Protein AF-A0A7X5N158-F1 (afdb_monomer)

Solvent-accessible surface area (backbone atoms only — not comparable to full-atom values): 12651 Å² total; per-residue (Å²): 106,71,69,54,53,51,50,54,52,49,56,48,52,54,52,52,56,62,50,50,80,75,63,71,93,84,71,83,78,56,40,59,77,76,36,57,92,58,74,80,79,89,67,66,92,86,62,87,84,83,76,93,79,82,76,54,70,71,54,52,54,51,46,47,48,47,75,45,60,77,62,90,90,63,46,66,49,72,69,57,53,53,54,33,50,54,52,44,52,23,61,74,68,73,47,87,73,49,71,48,56,52,52,51,49,56,50,48,50,41,19,68,75,47,23,28,37,36,40,38,15,46,47,49,27,38,26,76,84,68,63,51,54,56,46,43,52,27,74,83,79,62,51,76,45,46,56,64,58,72,38,88,55,21,53,59,44,70,36,61,43,69,103,50,50,41,67,46,53,48,50,50,52,54,48,19,53,63,37,76,58,30,51,53,44,78,47,64,72,49,77,81,57,51,65,70,22,43,67,49,42,61,67,38,72,76,34,25,41,84,76,66,45,41,67,71,90

pLDDT: mean 93.32, std 7.86, range [62.03, 98.5]

Nearest PDB structures (foldseek):
  6km9-assembly1_A  TM=9.310E-01  e=1.270E-17  Vibrio vulnificus CMCP6
  6kma-assembly2_D  TM=9.515E-01  e=3.658E-17  Vibrio vulnificus CMCP6
  6kma-assembly1_B  TM=9.527E-01  e=4.692E-17  Vibrio vulnificus CMCP6
  6kma-assembly2_C  TM=9.527E-01  e=6.018E-17  Vibrio vulnificus CMCP6
  2jgd-assembly1_B  TM=9.523E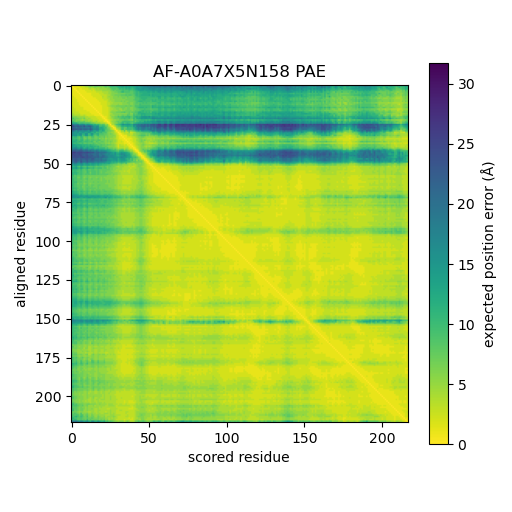-01  e=4.407E-15  Escherichia coli K-12

Sequence (217 aa):
WVDDNVKQYVTRLEGEFEAGASYKPNKADWFAGRWTGLSAPTEGTSMRRSADTGITPKLFDALGRTLTTVPEGLAIHKTLGRVLEAKRQMFSSGASFDWATGEALAFGSLLSEGYGVRLSGQDSGRGTFSQRHAVWVDQTDEHKFVPLQGIEHGRFEVLDSPLSEYGVLGFEYGYALADPKTLVLWEAQFGDFVNGAQIMIDQFIASGEAKWLRANG

Structure (mmCIF, N/CA/C/O backbone):
data_AF-A0A7X5N158-F1
#
_entry.id   AF-A0A7X5N158-F1
#
loop_
_atom_site.group_PDB
_atom_site.id
_atom_site.type_symbol
_atom_site.label_atom_id
_atom_site.label_alt_id
_atom_site.label_comp_id
_atom_site.label_asym_id
_atom_site.label_entity_id
_atom_site.label_seq_id
_atom_site.pdbx_PDB_ins_code
_atom_site.Cartn_x
_atom_site.Cartn_y
_atom_site.Cartn_z
_atom_site.occupancy
_atom_site.B_iso_or_equiv
_atom_site.auth_seq_id
_atom_site.auth_comp_id
_atom_site.auth_asym_id
_atom_site.auth_atom_id
_atom_site.pdbx_PDB_model_num
ATOM 1 N N . TRP A 1 1 ? 27.741 -31.119 -38.333 1.00 85.94 1 TRP A N 1
ATOM 2 C CA . TRP A 1 1 ? 26.653 -30.900 -37.348 1.00 85.94 1 TRP A CA 1
ATOM 3 C C . TRP A 1 1 ? 26.908 -29.700 -36.444 1.00 85.94 1 TRP A C 1
ATOM 5 O O . TRP A 1 1 ? 26.196 -28.722 -36.615 1.00 85.94 1 TRP A O 1
ATOM 15 N N . VAL A 1 2 ? 27.883 -29.715 -35.516 1.00 90.38 2 VAL A N 1
ATOM 16 C CA . VAL A 1 2 ? 28.163 -28.534 -34.657 1.00 90.38 2 VAL A CA 1
ATOM 17 C C . VAL A 1 2 ? 28.539 -27.322 -35.510 1.00 90.38 2 VAL A C 1
ATOM 19 O O . VAL A 1 2 ? 27.887 -26.289 -35.413 1.00 90.38 2 VAL A O 1
ATOM 22 N N . ASP A 1 3 ? 29.496 -27.488 -36.422 1.00 94.50 3 ASP A N 1
ATOM 23 C CA . ASP A 1 3 ? 29.943 -26.407 -37.310 1.00 94.50 3 ASP A CA 1
ATOM 24 C C . ASP A 1 3 ? 28.820 -25.858 -38.198 1.00 94.50 3 ASP A C 1
ATOM 26 O O . ASP A 1 3 ? 28.783 -24.665 -38.483 1.00 94.50 3 ASP A O 1
ATOM 30 N N . ASP A 1 4 ? 27.874 -26.708 -38.604 1.00 94.50 4 ASP A N 1
ATOM 31 C CA . ASP A 1 4 ? 26.733 -26.282 -39.420 1.00 94.50 4 ASP A CA 1
ATOM 32 C C . ASP A 1 4 ? 25.734 -25.464 -38.599 1.00 94.50 4 ASP A C 1
ATOM 34 O O . ASP A 1 4 ? 25.251 -24.443 -39.078 1.00 94.50 4 ASP A O 1
ATOM 38 N N . ASN A 1 5 ? 25.460 -25.860 -37.350 1.00 95.94 5 ASN A N 1
ATOM 39 C CA . ASN A 1 5 ? 24.604 -25.083 -36.447 1.00 95.94 5 ASN A CA 1
ATOM 40 C C . ASN A 1 5 ? 25.250 -23.740 -36.089 1.00 95.94 5 ASN A C 1
ATOM 42 O O . ASN A 1 5 ? 24.565 -22.720 -36.059 1.00 95.94 5 ASN A O 1
ATOM 46 N N . VAL A 1 6 ? 26.569 -23.721 -35.863 1.00 96.94 6 VAL A N 1
ATOM 47 C CA . VAL A 1 6 ? 27.321 -22.482 -35.623 1.00 96.94 6 VAL A CA 1
ATOM 48 C C . VAL A 1 6 ? 27.224 -21.566 -36.838 1.00 96.94 6 VAL A C 1
ATOM 50 O O . VAL A 1 6 ? 26.854 -20.405 -36.683 1.00 96.94 6 VAL A O 1
ATOM 53 N N . LYS A 1 7 ? 27.473 -22.080 -38.049 1.00 96.69 7 LYS A N 1
ATOM 54 C CA . LYS A 1 7 ? 27.338 -21.297 -39.287 1.00 96.69 7 LYS A CA 1
ATOM 55 C C . LYS A 1 7 ? 25.925 -20.748 -39.459 1.00 96.69 7 LYS A C 1
ATOM 57 O O . LYS A 1 7 ? 25.775 -19.559 -39.697 1.00 96.69 7 LYS A O 1
ATOM 62 N N . GLN A 1 8 ? 24.899 -21.577 -39.274 1.00 96.38 8 GLN A N 1
ATOM 63 C CA . GLN A 1 8 ? 23.502 -21.141 -39.367 1.00 96.38 8 GLN A CA 1
ATOM 64 C C . GLN A 1 8 ? 23.166 -20.039 -38.354 1.00 96.38 8 GLN A C 1
ATOM 66 O O . GLN A 1 8 ? 22.480 -19.077 -38.699 1.00 96.38 8 GLN A O 1
ATOM 71 N N . TYR A 1 9 ? 23.657 -20.150 -37.117 1.00 96.75 9 TYR A N 1
ATOM 72 C CA . TYR A 1 9 ? 23.420 -19.143 -36.085 1.00 96.75 9 TYR A CA 1
ATOM 73 C C . TYR A 1 9 ? 24.155 -17.829 -36.374 1.00 96.75 9 TYR A C 1
ATOM 75 O O . TYR A 1 9 ? 23.566 -16.762 -36.228 1.00 96.75 9 TYR A O 1
ATOM 83 N N . VAL A 1 10 ? 25.406 -17.895 -36.843 1.00 97.50 10 VAL A N 1
ATOM 84 C CA . VAL A 1 10 ? 26.174 -16.710 -37.255 1.00 97.50 10 VAL A CA 1
ATOM 85 C C . VAL A 1 10 ? 25.491 -16.010 -38.427 1.00 97.50 10 VAL A C 1
ATOM 87 O O . VAL A 1 10 ? 25.217 -14.820 -38.325 1.00 97.50 10 VAL A O 1
ATOM 90 N N . THR A 1 11 ? 25.104 -16.748 -39.472 1.00 97.62 11 THR A N 1
ATOM 91 C CA . THR A 1 11 ? 24.369 -16.186 -40.617 1.00 97.62 11 THR A CA 1
ATOM 92 C C . THR A 1 11 ? 23.063 -15.519 -40.184 1.00 97.62 11 THR A C 1
ATOM 94 O O . THR A 1 11 ? 22.704 -14.465 -40.705 1.00 97.62 11 THR A O 1
ATOM 97 N N . ARG A 1 12 ? 22.355 -16.085 -39.197 1.00 97.06 12 ARG A N 1
ATOM 98 C CA . ARG A 1 12 ? 21.176 -15.434 -38.615 1.00 97.06 12 ARG A CA 1
ATOM 99 C C . ARG A 1 12 ? 21.537 -14.103 -37.950 1.00 97.06 12 ARG A C 1
ATOM 101 O O . ARG A 1 12 ? 20.863 -13.116 -38.211 1.00 97.06 12 ARG A O 1
ATOM 108 N N . LEU A 1 13 ? 22.561 -14.066 -37.094 1.00 97.19 13 LEU A N 1
ATOM 109 C CA . LEU A 1 13 ? 22.963 -12.840 -36.392 1.00 97.19 13 LEU A CA 1
ATOM 110 C C . LEU A 1 13 ? 23.456 -11.748 -37.350 1.00 97.19 13 LEU A C 1
ATOM 112 O O . LEU A 1 13 ? 23.153 -10.580 -37.129 1.00 97.19 13 LEU A O 1
ATOM 116 N N . GLU A 1 14 ? 24.172 -12.120 -38.411 1.00 96.75 14 GLU A N 1
ATOM 117 C CA . GLU A 1 14 ? 24.586 -11.199 -39.476 1.00 96.75 14 GLU A CA 1
ATOM 118 C C . GLU A 1 14 ? 23.367 -10.595 -40.186 1.00 96.75 14 GLU A C 1
ATOM 120 O O . GLU A 1 14 ? 23.287 -9.378 -40.337 1.00 96.75 14 GLU A O 1
ATOM 125 N N . GLY A 1 15 ? 22.368 -11.420 -40.522 1.00 96.38 15 GLY A N 1
ATOM 126 C CA . GLY A 1 15 ? 21.111 -10.942 -41.103 1.00 96.38 15 GLY A CA 1
ATOM 127 C C . GLY A 1 15 ? 20.331 -9.997 -40.179 1.00 96.38 15 GLY A C 1
ATOM 128 O O . GLY A 1 15 ? 19.833 -8.966 -40.630 1.00 96.38 15 GLY A O 1
ATOM 129 N N . GLU A 1 16 ? 20.252 -10.298 -38.878 1.00 94.62 16 GLU A N 1
ATOM 130 C CA . GLU A 1 16 ? 19.622 -9.408 -37.886 1.00 94.62 16 GLU A CA 1
ATOM 131 C C . GLU A 1 16 ? 20.402 -8.088 -37.718 1.00 94.62 16 GLU A C 1
ATOM 133 O O . GLU A 1 16 ? 19.799 -7.025 -37.563 1.00 94.62 16 GLU A O 1
ATOM 138 N N . PHE A 1 17 ? 21.740 -8.129 -37.784 1.00 95.00 17 PHE A N 1
ATOM 139 C CA . PHE A 1 17 ? 22.593 -6.938 -37.729 1.00 95.00 17 PHE A CA 1
ATOM 140 C C . PHE A 1 17 ? 22.348 -6.008 -38.924 1.00 95.00 17 PHE A C 1
ATOM 142 O O . PHE A 1 17 ? 22.161 -4.804 -38.733 1.00 95.00 17 PHE A O 1
ATOM 149 N N . GLU A 1 18 ? 22.279 -6.555 -40.141 1.00 95.25 18 GLU A N 1
ATOM 150 C CA . GLU A 1 18 ? 21.945 -5.788 -41.348 1.00 95.25 18 GLU A CA 1
ATOM 151 C C . GLU A 1 18 ? 20.524 -5.207 -41.280 1.00 95.25 18 GLU A C 1
ATOM 153 O O . GLU A 1 18 ? 20.315 -4.022 -41.559 1.00 95.25 18 GLU A O 1
ATOM 158 N N . ALA A 1 19 ? 19.546 -6.008 -40.841 1.00 92.56 19 ALA A N 1
ATOM 159 C CA . ALA A 1 19 ? 18.161 -5.566 -40.672 1.00 92.56 19 ALA A CA 1
ATOM 160 C C . ALA A 1 19 ? 18.028 -4.431 -39.638 1.00 92.56 19 ALA A C 1
ATOM 162 O O . ALA A 1 19 ? 17.199 -3.526 -39.809 1.00 92.56 19 ALA A O 1
ATOM 163 N N . GLY A 1 20 ? 18.883 -4.436 -38.609 1.00 91.50 20 GLY A N 1
ATOM 164 C CA . GLY A 1 20 ? 18.932 -3.440 -37.541 1.00 91.50 20 GLY A CA 1
ATOM 165 C C . GLY A 1 20 ? 19.072 -1.997 -38.032 1.00 91.50 20 GLY A C 1
ATOM 166 O O . GLY A 1 20 ? 18.496 -1.098 -37.422 1.00 91.50 20 GLY A O 1
ATOM 167 N N . ALA A 1 21 ? 19.730 -1.761 -39.173 1.00 91.00 21 ALA A N 1
ATOM 168 C CA . ALA A 1 21 ? 19.876 -0.420 -39.753 1.00 91.00 21 ALA A CA 1
ATOM 169 C C . ALA A 1 21 ? 18.531 0.231 -40.137 1.00 91.00 21 ALA A C 1
ATOM 171 O O . ALA A 1 21 ? 18.406 1.455 -40.149 1.00 91.00 21 ALA A O 1
ATOM 172 N N . SER A 1 22 ? 17.520 -0.585 -40.445 1.00 92.25 22 SER A N 1
ATOM 173 C CA . SER A 1 22 ? 16.173 -0.135 -40.822 1.00 92.25 22 SER A CA 1
ATOM 174 C C . SER A 1 22 ? 15.128 -0.339 -39.720 1.00 92.25 22 SER A C 1
ATOM 176 O O . SER A 1 22 ? 13.985 0.110 -39.853 1.00 92.25 22 SER A O 1
ATOM 178 N N . TYR A 1 23 ? 15.509 -1.005 -38.627 1.00 87.50 23 TYR A N 1
ATOM 179 C CA . TYR A 1 23 ? 14.600 -1.358 -37.549 1.00 87.50 23 TYR A CA 1
ATOM 180 C C . TYR A 1 23 ? 14.172 -0.118 -36.759 1.00 87.50 23 TYR A C 1
ATOM 182 O O . TYR A 1 23 ? 14.993 0.644 -36.250 1.00 87.50 23 TYR A O 1
ATOM 190 N N . LYS A 1 24 ? 12.858 0.064 -36.615 1.00 83.56 24 LYS A N 1
ATOM 191 C CA . LYS A 1 24 ? 12.274 1.082 -35.739 1.00 83.56 24 LYS A CA 1
ATOM 192 C C . LYS A 1 24 ? 11.592 0.394 -34.555 1.00 83.56 24 LYS A C 1
ATOM 194 O O . LYS A 1 24 ? 10.686 -0.414 -34.778 1.00 83.56 24 LYS A O 1
ATOM 199 N N . PRO A 1 25 ? 11.985 0.695 -33.306 1.00 77.38 25 PRO A N 1
ATOM 200 C CA . PRO A 1 25 ? 11.312 0.157 -32.132 1.00 77.38 25 PRO A CA 1
ATOM 201 C C . PRO A 1 25 ? 9.925 0.802 -32.001 1.00 77.38 25 PRO A C 1
ATOM 203 O O . PRO A 1 25 ? 9.772 1.896 -31.470 1.00 77.38 25 PRO A O 1
ATOM 206 N N . ASN A 1 26 ? 8.899 0.128 -32.521 1.00 67.06 26 ASN A N 1
ATOM 207 C CA . ASN A 1 26 ? 7.557 0.703 -32.685 1.00 67.06 26 ASN A CA 1
ATOM 208 C C . ASN A 1 26 ? 6.601 0.433 -31.511 1.00 67.06 26 ASN A C 1
ATOM 210 O O . ASN A 1 26 ? 5.423 0.773 -31.597 1.00 67.06 26 ASN A O 1
ATOM 214 N N . LYS A 1 27 ? 7.057 -0.203 -30.426 1.00 63.44 27 LYS A N 1
ATOM 215 C CA . LYS A 1 27 ? 6.171 -0.605 -29.327 1.00 63.44 27 LYS A CA 1
ATOM 216 C C . LYS A 1 27 ? 6.831 -0.383 -27.971 1.00 63.44 27 LYS A C 1
ATOM 218 O O . LYS A 1 27 ? 7.481 -1.270 -27.430 1.00 63.44 27 LYS A O 1
ATOM 223 N N . ALA A 1 28 ? 6.659 0.819 -27.432 1.00 62.38 28 ALA A N 1
ATOM 224 C CA . ALA A 1 28 ? 6.863 1.052 -26.011 1.00 62.38 28 ALA A CA 1
ATOM 225 C C . ALA A 1 28 ? 5.755 0.309 -25.247 1.00 62.38 28 ALA A C 1
ATOM 227 O O . ALA A 1 28 ? 4.581 0.667 -25.342 1.00 62.38 28 ALA A O 1
ATOM 228 N N . ASP A 1 29 ? 6.115 -0.760 -24.540 1.00 66.06 29 ASP A N 1
ATOM 229 C CA . ASP A 1 29 ? 5.186 -1.583 -23.759 1.00 66.06 29 ASP A CA 1
ATOM 230 C C . ASP A 1 29 ? 4.892 -0.952 -22.388 1.00 66.06 29 ASP A C 1
ATOM 232 O O . ASP A 1 29 ? 5.234 -1.492 -21.335 1.00 66.06 29 ASP A O 1
ATOM 236 N N . TRP A 1 30 ? 4.335 0.259 -22.420 1.00 70.06 30 TRP A N 1
ATOM 237 C CA . TRP A 1 30 ? 4.149 1.084 -21.226 1.00 70.06 30 TRP A CA 1
ATOM 238 C C . TRP A 1 30 ? 2.912 0.654 -20.415 1.00 70.06 30 TRP A C 1
ATOM 240 O O . TRP A 1 30 ? 2.961 0.624 -19.191 1.00 70.06 30 TRP A O 1
ATOM 250 N N . PHE A 1 31 ? 1.821 0.264 -21.091 1.00 79.19 31 PHE A N 1
ATOM 251 C CA . PHE A 1 31 ? 0.520 -0.040 -20.465 1.00 79.19 31 PHE A CA 1
ATOM 252 C C . PHE A 1 31 ? -0.207 -1.244 -21.098 1.00 79.19 31 PHE A C 1
ATOM 254 O O . PHE A 1 31 ? -1.429 -1.229 -21.257 1.00 79.19 31 PHE A O 1
ATOM 261 N N . ALA A 1 32 ? 0.512 -2.295 -21.508 1.00 81.31 32 ALA A N 1
ATOM 262 C CA . ALA A 1 32 ? -0.139 -3.527 -21.969 1.00 81.31 32 ALA A CA 1
ATOM 263 C C . ALA A 1 32 ? -0.388 -4.530 -20.829 1.00 81.31 32 ALA A C 1
ATOM 265 O O . ALA A 1 32 ? 0.035 -4.366 -19.683 1.00 81.31 32 ALA A O 1
ATOM 266 N N . GLY A 1 33 ? -1.101 -5.611 -21.154 1.00 86.62 33 GLY A N 1
ATOM 267 C CA . GLY A 1 33 ? -1.383 -6.690 -20.211 1.00 86.62 33 GLY A CA 1
ATOM 268 C C . GLY A 1 33 ? -2.251 -6.207 -19.052 1.00 86.62 33 GLY A C 1
ATOM 269 O O . GLY A 1 33 ? -3.341 -5.677 -19.270 1.00 86.62 33 GLY A O 1
ATOM 270 N N . ARG A 1 34 ? -1.766 -6.383 -17.817 1.00 85.56 34 ARG A N 1
ATOM 271 C CA . ARG A 1 34 ? -2.479 -5.988 -16.587 1.00 85.56 34 ARG A CA 1
ATOM 272 C C . ARG A 1 34 ? -2.758 -4.483 -16.505 1.00 85.56 34 ARG A C 1
ATOM 274 O O . ARG A 1 34 ? -3.723 -4.100 -15.859 1.00 85.56 34 ARG A O 1
ATOM 281 N N . TRP A 1 35 ? -1.972 -3.666 -17.205 1.00 89.50 35 TRP A N 1
ATOM 282 C CA . TRP A 1 35 ? -2.071 -2.203 -17.229 1.00 89.50 35 TRP A CA 1
ATOM 283 C C . TRP A 1 35 ? -3.016 -1.660 -18.309 1.00 89.50 35 TRP A C 1
ATOM 285 O O . TRP A 1 35 ? -3.146 -0.448 -18.471 1.00 89.50 35 TRP A O 1
ATOM 295 N N . THR A 1 36 ? -3.704 -2.544 -19.040 1.00 89.12 36 THR A N 1
ATOM 296 C CA . THR A 1 36 ? -4.659 -2.142 -20.078 1.00 89.12 36 THR A CA 1
ATOM 297 C C . THR A 1 36 ? -5.755 -1.250 -19.488 1.00 89.12 36 THR A C 1
ATOM 299 O O . THR A 1 36 ? -6.413 -1.625 -18.520 1.00 89.12 36 THR A O 1
ATOM 302 N N . GLY A 1 37 ? -5.979 -0.089 -20.109 1.00 86.81 37 GLY A N 1
ATOM 303 C CA . GLY A 1 37 ? -6.949 0.917 -19.655 1.00 86.81 37 GLY A CA 1
ATOM 304 C C . GLY A 1 37 ? -6.323 2.072 -18.871 1.00 86.81 37 GLY A C 1
ATOM 305 O O . GLY A 1 37 ? -6.991 3.081 -18.665 1.00 86.81 37 GLY A O 1
ATOM 306 N N . LEU A 1 38 ? -5.046 1.959 -18.497 1.00 88.88 38 LEU A N 1
ATOM 307 C CA . LEU A 1 38 ? -4.244 3.067 -17.989 1.00 88.88 38 LEU A CA 1
ATOM 308 C C . LEU A 1 38 ? -3.439 3.707 -19.121 1.00 88.88 38 LEU A C 1
ATOM 310 O O . LEU A 1 38 ? -3.208 3.106 -20.173 1.00 88.88 38 LEU A O 1
ATOM 314 N N . SER A 1 39 ? -3.024 4.950 -18.909 1.00 85.69 39 SER A N 1
ATOM 315 C CA . SER A 1 39 ? -2.264 5.712 -19.890 1.00 85.69 39 SER A CA 1
ATOM 316 C C . SER A 1 39 ? -1.197 6.557 -19.223 1.00 85.69 39 SER A C 1
ATOM 318 O O . SER A 1 39 ? -1.307 6.921 -18.050 1.00 85.69 39 SER A O 1
ATOM 320 N N . ALA A 1 40 ? -0.199 6.941 -20.019 1.00 83.44 40 ALA A N 1
ATOM 321 C CA . ALA A 1 40 ? 0.739 7.966 -19.607 1.00 83.44 40 ALA A CA 1
ATOM 322 C C . ALA A 1 40 ? -0.046 9.244 -19.260 1.00 83.44 40 ALA A C 1
ATOM 324 O O . ALA A 1 40 ? -1.048 9.545 -19.925 1.00 83.44 40 ALA A O 1
ATOM 325 N N . PRO A 1 41 ? 0.378 10.000 -18.239 1.00 79.19 41 PRO A N 1
ATOM 326 C CA . PRO A 1 41 ? -0.272 11.256 -17.920 1.00 79.19 41 PRO A CA 1
ATOM 327 C C . PRO A 1 41 ? -0.201 12.214 -19.114 1.00 79.19 41 PRO A C 1
ATOM 329 O O . PRO A 1 41 ? 0.875 12.484 -19.640 1.00 79.19 41 PRO A O 1
ATOM 332 N N . THR A 1 42 ? -1.348 12.736 -19.545 1.00 74.62 42 THR A N 1
ATOM 333 C CA . THR A 1 42 ? -1.443 13.685 -20.671 1.00 74.62 42 THR A CA 1
ATOM 334 C C . THR A 1 42 ? -1.112 15.120 -20.267 1.00 74.62 42 THR A C 1
ATOM 336 O O . THR A 1 42 ? -0.861 15.975 -21.112 1.00 74.62 42 THR A O 1
ATOM 339 N N . GLU A 1 43 ? -1.132 15.391 -18.966 1.00 70.50 43 GLU A N 1
ATOM 340 C CA . GLU A 1 43 ? -0.960 16.708 -18.371 1.00 70.50 43 GLU A CA 1
ATOM 341 C C . GLU A 1 43 ? 0.466 16.916 -17.849 1.00 70.50 43 GLU A C 1
ATOM 343 O O . GLU A 1 43 ? 1.064 16.011 -17.259 1.00 70.50 43 GLU A O 1
ATOM 348 N N . GLY A 1 44 ? 1.001 18.129 -18.034 1.00 66.38 44 GLY A N 1
ATOM 349 C CA . GLY A 1 44 ? 2.339 18.498 -17.570 1.00 66.38 44 GLY A CA 1
ATOM 350 C C . GLY A 1 44 ? 2.512 18.321 -16.057 1.00 66.38 44 GLY A C 1
ATOM 351 O O . GLY A 1 44 ? 1.587 18.544 -15.277 1.00 66.38 44 GLY A O 1
ATOM 352 N N . THR A 1 45 ? 3.721 17.953 -15.633 1.00 64.94 45 THR A N 1
ATOM 353 C CA . THR A 1 45 ? 4.072 17.611 -14.239 1.00 64.94 45 THR A CA 1
ATOM 354 C C . THR A 1 45 ? 3.848 18.734 -13.217 1.00 64.94 45 THR A C 1
ATOM 356 O O . THR A 1 45 ? 3.836 18.469 -12.020 1.00 64.94 45 THR A O 1
ATOM 359 N N . SER A 1 46 ? 3.648 19.979 -13.661 1.00 62.03 46 SER A N 1
ATOM 360 C CA . SER A 1 46 ? 3.407 21.149 -12.807 1.00 62.03 46 SER A CA 1
ATOM 361 C C . SER A 1 46 ? 1.932 21.407 -12.475 1.00 62.03 46 SER A C 1
ATOM 363 O O . SER A 1 46 ? 1.641 22.297 -11.672 1.00 62.03 46 SER A O 1
ATOM 365 N N . MET A 1 47 ? 0.990 20.671 -13.072 1.00 66.62 47 MET A N 1
ATOM 366 C CA . MET A 1 47 ? -0.438 20.890 -12.839 1.00 66.62 47 MET A CA 1
ATOM 367 C C . MET A 1 47 ? -0.931 20.125 -11.608 1.00 66.62 47 MET A C 1
ATOM 369 O O . MET A 1 47 ? -0.684 18.928 -11.454 1.00 66.62 47 MET A O 1
ATOM 373 N N . ARG A 1 48 ? -1.659 20.817 -10.720 1.00 65.50 48 ARG A N 1
ATOM 374 C CA . ARG A 1 48 ? -2.356 20.173 -9.601 1.00 65.50 48 ARG A CA 1
ATOM 375 C C . ARG A 1 48 ? -3.501 19.334 -10.153 1.00 65.50 48 ARG A C 1
ATOM 377 O O . ARG A 1 48 ? -4.467 19.882 -10.674 1.00 65.50 48 ARG A O 1
ATOM 384 N N . ARG A 1 49 ? -3.395 18.018 -10.001 1.00 71.50 49 ARG A N 1
ATOM 385 C CA . ARG A 1 49 ? -4.468 17.081 -10.335 1.00 71.50 49 ARG A CA 1
ATOM 386 C C . ARG A 1 49 ? -5.483 17.069 -9.198 1.00 71.50 49 ARG A C 1
ATOM 388 O O . ARG A 1 49 ? -5.100 16.967 -8.035 1.00 71.50 49 ARG A O 1
ATOM 395 N N . SER A 1 50 ? -6.760 17.173 -9.539 1.00 74.25 50 SER A N 1
ATOM 396 C CA . SER A 1 50 ? -7.866 16.955 -8.609 1.00 74.25 50 SER A CA 1
ATOM 397 C C . SER A 1 50 ? -8.639 15.746 -9.110 1.00 74.25 50 SER A C 1
ATOM 399 O O . SER A 1 50 ? -9.165 15.780 -10.219 1.00 74.25 50 SER A O 1
ATOM 401 N N . ALA A 1 51 ? -8.675 14.681 -8.316 1.00 83.38 51 ALA A N 1
ATOM 402 C CA . ALA A 1 51 ? -9.566 13.551 -8.542 1.00 83.38 51 ALA A CA 1
ATOM 403 C C . ALA A 1 51 ? -10.747 13.680 -7.579 1.00 83.38 51 ALA A C 1
ATOM 405 O O . ALA A 1 51 ? -10.566 14.125 -6.444 1.00 83.38 51 ALA A O 1
ATOM 406 N N . ASP A 1 52 ? -11.945 13.320 -8.033 1.00 89.88 52 ASP A N 1
ATOM 407 C CA . ASP A 1 52 ? -13.079 13.177 -7.126 1.00 89.88 52 ASP A CA 1
ATOM 408 C C . ASP A 1 52 ? -12.890 11.889 -6.320 1.00 89.88 52 ASP A C 1
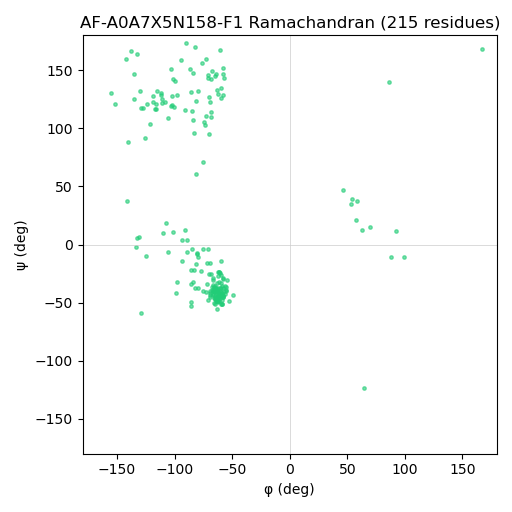ATOM 410 O O . ASP A 1 52 ? -13.031 10.788 -6.845 1.00 89.88 52 ASP A O 1
ATOM 414 N N . THR A 1 53 ? -12.469 12.045 -5.068 1.00 94.00 53 THR A N 1
ATOM 415 C CA . THR A 1 53 ? -12.189 10.950 -4.127 1.00 94.00 53 THR A CA 1
ATOM 416 C C . THR A 1 53 ? -13.213 10.893 -2.995 1.00 94.00 53 THR A C 1
ATOM 418 O O . THR A 1 53 ? -13.014 10.193 -2.000 1.00 94.00 53 THR A O 1
ATOM 421 N N . GLY A 1 54 ? -14.301 11.661 -3.110 1.00 95.31 54 GLY A N 1
ATOM 422 C CA . GLY A 1 54 ? -15.376 11.663 -2.131 1.00 95.31 54 GLY A CA 1
ATOM 423 C C . GLY A 1 54 ? -16.140 10.340 -2.133 1.00 95.31 54 GLY A C 1
ATOM 424 O O . GLY A 1 54 ? -16.405 9.757 -3.180 1.00 95.31 54 GLY A O 1
ATOM 425 N N . ILE A 1 55 ? -16.549 9.884 -0.949 1.00 96.19 55 ILE A N 1
ATOM 426 C CA . ILE A 1 55 ? -17.378 8.683 -0.802 1.00 96.19 55 ILE A CA 1
ATOM 427 C C . ILE A 1 55 ? -18.830 9.048 -0.514 1.00 96.19 55 ILE A C 1
ATOM 429 O O . ILE A 1 55 ? -19.137 10.069 0.101 1.00 96.19 55 ILE A O 1
ATOM 433 N N . THR A 1 56 ? -19.749 8.178 -0.932 1.00 96.94 56 THR A N 1
ATOM 434 C CA . THR A 1 56 ? -21.172 8.377 -0.637 1.00 96.94 56 THR A CA 1
ATOM 435 C C . THR A 1 56 ? -21.452 8.232 0.868 1.00 96.94 56 THR A C 1
ATOM 437 O O . THR A 1 56 ? -20.826 7.392 1.522 1.00 96.94 56 THR A O 1
ATOM 440 N N . PRO A 1 57 ? -22.452 8.946 1.426 1.00 96.69 57 PRO A N 1
ATOM 441 C CA . PRO A 1 57 ? -22.853 8.775 2.827 1.00 96.69 57 PRO A CA 1
ATOM 442 C C . PRO A 1 57 ? -23.210 7.323 3.178 1.00 96.69 57 PRO A C 1
ATOM 444 O O . PRO A 1 57 ? -22.844 6.817 4.232 1.00 96.69 57 PRO A O 1
ATOM 447 N N . LYS A 1 58 ? -23.846 6.605 2.242 1.00 96.69 58 LYS A N 1
ATOM 448 C CA . LYS A 1 58 ? -24.182 5.185 2.410 1.00 96.69 58 LYS A CA 1
ATOM 449 C C . LYS A 1 58 ? -22.935 4.317 2.614 1.00 96.69 58 LYS A C 1
ATOM 451 O O . LYS A 1 58 ? -22.955 3.416 3.452 1.00 96.69 58 LYS A O 1
ATOM 456 N N . LEU A 1 59 ? -21.881 4.562 1.831 1.00 96.38 59 LEU A N 1
ATOM 457 C CA . LEU A 1 59 ? -20.615 3.840 1.956 1.00 96.38 59 LEU A CA 1
ATOM 458 C C . LEU A 1 59 ? -19.900 4.218 3.257 1.00 96.38 59 LEU A C 1
ATOM 460 O O . LEU A 1 59 ? -19.454 3.329 3.979 1.00 96.38 59 LEU A O 1
ATOM 464 N N . PHE A 1 60 ? -19.869 5.508 3.595 1.00 97.06 60 PHE A N 1
ATOM 465 C CA . PHE A 1 60 ? -19.324 6.001 4.860 1.00 97.06 60 PHE A CA 1
ATOM 466 C C . PHE A 1 60 ? -19.950 5.290 6.073 1.00 97.06 60 PHE A C 1
ATOM 468 O O . PHE A 1 60 ? -19.225 4.741 6.905 1.00 97.06 60 PHE A O 1
ATOM 475 N N . ASP A 1 61 ? -21.281 5.188 6.125 1.00 96.44 61 ASP A N 1
ATOM 476 C CA . ASP A 1 61 ? -21.988 4.506 7.216 1.00 96.44 61 ASP A CA 1
ATOM 477 C C . ASP A 1 61 ? -21.696 2.997 7.260 1.00 96.44 61 ASP A C 1
ATOM 479 O O . ASP A 1 61 ? -21.598 2.395 8.334 1.00 96.44 61 ASP A O 1
ATOM 483 N N . ALA A 1 62 ? -21.577 2.351 6.094 1.00 96.50 62 ALA A N 1
ATOM 484 C CA . ALA A 1 62 ? -21.256 0.927 5.998 1.00 96.50 62 ALA A CA 1
ATOM 485 C C . ALA A 1 62 ? -19.840 0.616 6.500 1.00 96.50 62 ALA A C 1
ATOM 487 O O . ALA A 1 62 ? -19.647 -0.334 7.266 1.00 96.50 62 ALA A O 1
ATOM 488 N N . LEU A 1 63 ? -18.865 1.447 6.133 1.00 97.12 63 LEU A N 1
ATOM 489 C CA . LEU A 1 63 ? -17.495 1.332 6.620 1.00 97.12 63 LEU A CA 1
ATOM 490 C C . LEU A 1 63 ? -17.409 1.641 8.114 1.00 97.12 63 LEU A C 1
ATOM 492 O O . LEU A 1 63 ? -16.740 0.910 8.839 1.00 97.12 63 LEU A O 1
ATOM 496 N N . GLY A 1 64 ? -18.153 2.636 8.604 1.00 97.06 64 GLY A N 1
ATOM 497 C CA . GLY A 1 64 ? -18.236 2.934 10.034 1.00 97.06 64 GLY A CA 1
ATOM 498 C C . GLY A 1 64 ? -18.680 1.734 10.868 1.00 97.06 64 GLY A C 1
ATOM 499 O O . GLY A 1 64 ? -18.063 1.428 11.890 1.00 97.06 64 GLY A O 1
ATOM 500 N N . ARG A 1 65 ? -19.686 0.981 10.400 1.00 96.75 65 ARG A N 1
ATOM 501 C CA . ARG A 1 65 ? -20.099 -0.280 11.043 1.00 96.75 65 ARG A CA 1
ATOM 502 C C . ARG A 1 65 ? -19.004 -1.339 10.975 1.00 96.75 65 ARG A C 1
ATOM 504 O O . ARG A 1 65 ? -18.686 -1.934 12.001 1.00 96.75 65 ARG A O 1
ATOM 511 N N . THR A 1 66 ? -18.405 -1.537 9.805 1.00 96.75 66 THR A N 1
ATOM 512 C CA . THR A 1 66 ? -17.341 -2.534 9.589 1.00 96.75 66 THR A CA 1
ATOM 513 C C . THR A 1 66 ? -16.142 -2.288 10.508 1.00 96.75 66 THR A C 1
ATOM 515 O O . THR A 1 66 ? -15.636 -3.208 11.137 1.00 96.75 66 THR A O 1
ATOM 518 N N . LEU A 1 67 ? -15.726 -1.030 10.660 1.00 97.00 67 LEU A N 1
ATOM 519 C CA . LEU A 1 67 ? -14.540 -0.641 11.424 1.00 97.00 67 LEU A CA 1
ATOM 520 C C . LEU A 1 67 ? -14.748 -0.595 12.945 1.00 97.00 67 LEU A C 1
ATOM 522 O O . LEU A 1 67 ? -13.777 -0.423 13.680 1.00 97.00 67 LEU A O 1
ATOM 526 N N . THR A 1 68 ? -15.988 -0.695 13.431 1.00 96.81 68 THR A N 1
ATOM 527 C CA . THR A 1 68 ? -16.315 -0.538 14.862 1.00 96.81 68 THR A CA 1
ATOM 528 C C . THR A 1 68 ? -17.074 -1.721 15.459 1.00 96.81 68 THR A C 1
ATOM 530 O O . THR A 1 68 ? -17.241 -1.781 16.680 1.00 96.81 68 THR A O 1
ATOM 533 N N . THR A 1 69 ? -17.545 -2.660 14.636 1.00 96.31 69 THR A N 1
ATOM 534 C CA . THR A 1 69 ? -18.310 -3.825 15.098 1.00 96.31 69 THR A CA 1
ATOM 535 C C . THR A 1 69 ? -17.372 -4.982 15.394 1.00 96.31 69 THR A C 1
ATOM 537 O O . THR A 1 69 ? -16.731 -5.519 14.497 1.00 96.31 69 THR A O 1
ATOM 540 N N . VAL A 1 70 ? -17.322 -5.376 16.664 1.00 96.56 70 VAL A N 1
ATOM 541 C CA . VAL A 1 70 ? -16.619 -6.576 17.123 1.00 96.56 70 VAL A CA 1
ATOM 542 C C . VAL A 1 70 ? -17.531 -7.782 16.871 1.00 96.56 70 VAL A C 1
ATOM 544 O O . VAL A 1 70 ? -18.667 -7.754 17.350 1.00 96.56 70 VAL A O 1
ATOM 547 N N . PRO A 1 71 ? -17.091 -8.807 16.119 1.00 95.12 71 PRO A N 1
ATOM 548 C CA . PRO A 1 71 ? -17.867 -10.028 15.925 1.00 95.12 71 PRO A CA 1
ATOM 549 C C . PRO A 1 71 ? -18.198 -10.720 17.248 1.00 95.12 71 PRO A C 1
ATOM 551 O O . PRO A 1 71 ? -17.439 -10.642 18.216 1.00 95.12 71 PRO A O 1
ATOM 554 N N . GLU A 1 72 ? -19.318 -11.441 17.275 1.00 94.31 72 GLU A N 1
ATOM 555 C CA . GLU A 1 72 ? -19.646 -12.296 18.412 1.00 94.31 72 GLU A CA 1
ATOM 556 C C . GLU A 1 72 ? -18.553 -13.358 18.604 1.00 94.31 72 GLU A C 1
ATOM 558 O O . GLU A 1 72 ? -18.080 -13.958 17.641 1.00 94.31 72 GLU A O 1
ATOM 563 N N . GLY A 1 73 ? -18.132 -13.561 19.853 1.00 93.06 73 GLY A N 1
ATOM 564 C CA . GLY A 1 73 ? -17.071 -14.506 20.199 1.00 93.06 73 GLY A CA 1
ATOM 565 C C . GLY A 1 73 ? -15.648 -13.941 20.158 1.00 93.06 73 GLY A C 1
ATOM 566 O O . GLY A 1 73 ? -14.768 -14.599 20.697 1.00 93.06 73 GLY A O 1
ATOM 567 N N . LEU A 1 74 ? -15.415 -12.733 19.620 1.00 96.56 74 LEU A N 1
ATOM 568 C CA . LEU A 1 74 ? -14.082 -12.117 19.616 1.00 96.56 74 LEU A CA 1
ATOM 569 C C . LEU A 1 74 ? -13.793 -11.393 20.944 1.00 96.56 74 LEU A C 1
ATOM 571 O O . LEU A 1 74 ? -14.316 -10.305 21.218 1.00 96.56 74 LEU A O 1
ATOM 575 N N . ALA A 1 75 ? -12.922 -11.966 21.772 1.00 97.19 75 ALA A N 1
ATOM 576 C CA . ALA A 1 75 ? -12.497 -11.388 23.042 1.00 97.19 75 ALA A CA 1
ATOM 577 C C . ALA A 1 75 ? -11.368 -10.368 22.830 1.00 97.19 75 ALA A C 1
ATOM 579 O O . ALA A 1 75 ? -10.193 -10.716 22.779 1.00 97.19 75 ALA A O 1
ATOM 580 N N . ILE A 1 76 ? -11.703 -9.080 22.739 1.00 96.88 76 ILE A N 1
ATOM 581 C CA . ILE A 1 76 ? -10.711 -8.016 22.508 1.00 96.88 76 ILE A CA 1
ATOM 582 C C . ILE A 1 76 ? -10.063 -7.477 23.795 1.00 96.88 76 ILE A C 1
ATOM 584 O O . ILE A 1 76 ? -10.681 -7.395 24.858 1.00 96.88 76 ILE A O 1
ATOM 588 N N . HIS A 1 77 ? -8.817 -7.005 23.687 1.00 96.62 77 HIS A N 1
ATOM 589 C CA . HIS A 1 77 ? -8.144 -6.303 24.783 1.00 96.62 77 HIS A CA 1
ATOM 590 C C . HIS A 1 77 ? -8.849 -4.976 25.130 1.00 96.62 77 HIS A C 1
ATOM 592 O O . HIS A 1 77 ? -9.318 -4.246 24.253 1.00 96.62 77 HIS A O 1
ATOM 598 N N . LYS A 1 78 ? -8.842 -4.588 26.414 1.00 96.00 78 LYS A N 1
ATOM 599 C CA . LYS A 1 78 ? -9.508 -3.363 26.907 1.00 96.00 78 LYS A CA 1
ATOM 600 C C . LYS A 1 78 ? -9.044 -2.088 26.192 1.00 96.00 78 LYS A C 1
ATOM 602 O O . LYS A 1 78 ? -9.845 -1.185 25.972 1.00 96.00 78 LYS A O 1
ATOM 607 N N . THR A 1 79 ? -7.763 -2.008 25.830 1.00 94.38 79 THR A N 1
ATOM 608 C CA . THR A 1 79 ? -7.212 -0.869 25.072 1.00 94.38 79 THR A CA 1
ATOM 609 C C . THR A 1 79 ? -7.823 -0.775 23.678 1.00 94.38 79 THR A C 1
ATOM 611 O O . THR A 1 79 ? -8.246 0.310 23.293 1.00 94.38 79 THR A O 1
ATOM 614 N N . LEU A 1 80 ? -7.952 -1.900 22.965 1.00 96.06 80 LEU A N 1
ATOM 615 C CA . LEU A 1 80 ? -8.615 -1.930 21.660 1.00 96.06 80 LEU A CA 1
ATOM 616 C C . LEU A 1 80 ? -10.087 -1.520 21.796 1.00 96.06 80 LEU A C 1
ATOM 618 O O . LEU A 1 80 ? -10.566 -0.708 21.014 1.00 96.06 80 LEU A O 1
ATOM 622 N N . GLY A 1 81 ? -10.775 -1.976 22.846 1.00 96.88 81 GLY A N 1
ATOM 623 C CA . GLY A 1 81 ? -12.152 -1.557 23.127 1.00 96.88 81 GLY A CA 1
ATOM 624 C C . GLY A 1 81 ? -12.315 -0.035 23.231 1.00 96.88 81 GLY A C 1
ATOM 625 O O . GLY A 1 81 ? -13.264 0.517 22.681 1.00 96.88 81 GLY A O 1
ATOM 626 N N . ARG A 1 82 ? -11.361 0.665 23.862 1.00 96.56 82 ARG A N 1
ATOM 627 C CA . ARG A 1 82 ? -11.363 2.141 23.924 1.00 96.56 82 ARG A CA 1
ATOM 628 C C . ARG A 1 82 ? -11.141 2.785 22.556 1.00 96.56 82 ARG A C 1
ATOM 630 O O . ARG A 1 82 ? -11.792 3.780 22.259 1.00 96.56 82 ARG A O 1
ATOM 637 N N . VAL A 1 83 ? -10.252 2.222 21.736 1.00 96.38 83 VAL A N 1
ATOM 638 C CA . VAL A 1 83 ? -9.997 2.703 20.366 1.00 96.38 83 VAL A CA 1
ATOM 639 C C . VAL A 1 83 ? -11.254 2.561 19.503 1.00 96.38 83 VAL A C 1
ATOM 641 O O . VAL A 1 83 ? -11.642 3.506 18.821 1.00 96.38 83 VAL A O 1
ATOM 644 N N . LEU A 1 84 ? -11.934 1.412 19.568 1.00 97.12 84 LEU A N 1
ATOM 645 C CA . LEU A 1 84 ? -13.163 1.176 18.806 1.00 97.12 84 LEU A CA 1
ATOM 646 C C . LEU A 1 84 ? -14.321 2.057 19.277 1.00 97.12 84 LEU A C 1
ATOM 648 O O . LEU A 1 84 ? -15.095 2.531 18.448 1.00 97.12 84 LEU A O 1
ATOM 652 N N . GLU A 1 85 ? -14.425 2.317 20.581 1.00 97.00 85 GLU A N 1
ATOM 653 C CA . GLU A 1 85 ? -15.421 3.249 21.109 1.00 97.00 85 GLU A CA 1
ATOM 654 C C . GLU A 1 85 ? -15.155 4.684 20.642 1.00 97.00 85 GLU A C 1
ATOM 656 O O . GLU A 1 85 ? -16.067 5.339 20.146 1.00 97.00 85 GLU A O 1
ATOM 661 N N . ALA A 1 86 ? -13.907 5.158 20.705 1.00 96.88 86 ALA A N 1
ATOM 662 C CA . ALA A 1 86 ? -13.547 6.477 20.183 1.00 96.88 86 ALA A CA 1
ATOM 663 C C . ALA A 1 86 ? -13.880 6.602 18.686 1.00 96.88 86 ALA A C 1
ATOM 665 O O . ALA A 1 86 ? -14.499 7.580 18.266 1.00 96.88 86 ALA A O 1
ATOM 666 N N . LYS A 1 87 ? -13.559 5.570 17.896 1.00 97.00 87 LYS A N 1
ATOM 667 C CA . LYS A 1 87 ? -13.910 5.502 16.474 1.00 97.00 87 LYS A CA 1
ATOM 668 C C . LYS A 1 87 ? -15.430 5.537 16.265 1.00 97.00 87 LYS A C 1
ATOM 670 O O . LYS A 1 87 ? -15.910 6.272 15.407 1.00 97.00 87 LYS A O 1
ATOM 675 N N . ARG A 1 88 ? -16.209 4.812 17.076 1.00 97.06 88 ARG A N 1
ATOM 676 C CA . ARG A 1 88 ? -17.683 4.836 17.037 1.00 97.06 88 ARG A CA 1
ATOM 677 C C . ARG A 1 88 ? -18.235 6.241 17.280 1.00 97.06 88 ARG A C 1
ATOM 679 O O . ARG A 1 88 ? -19.128 6.656 16.547 1.00 97.06 88 ARG A O 1
ATOM 686 N N . GLN A 1 89 ? -17.667 6.983 18.231 1.00 97.56 89 GLN A N 1
ATOM 687 C CA . GLN A 1 89 ? -18.056 8.371 18.505 1.00 97.56 89 GLN A CA 1
ATOM 688 C C . GLN A 1 89 ? -17.741 9.322 17.336 1.00 97.56 89 GLN A C 1
ATOM 690 O O . GLN A 1 89 ? -18.532 10.222 17.044 1.00 97.56 89 GLN A O 1
ATOM 695 N N . MET A 1 90 ? -16.628 9.114 16.620 1.00 97.56 90 MET A N 1
ATOM 696 C CA . MET A 1 90 ? -16.306 9.883 15.405 1.00 97.56 90 MET A CA 1
ATOM 697 C C . MET A 1 90 ? -17.358 9.654 14.317 1.00 97.56 90 MET A C 1
ATOM 699 O O . MET A 1 90 ? -17.876 10.610 13.744 1.00 97.56 90 MET A O 1
ATOM 703 N N . PHE A 1 91 ? -17.742 8.396 14.082 1.00 96.38 91 PHE A N 1
ATOM 704 C CA . PHE A 1 91 ? -18.778 8.060 13.103 1.00 96.38 91 PHE A CA 1
ATOM 705 C C . PHE A 1 91 ? -20.163 8.577 13.492 1.00 96.38 91 PHE A C 1
ATOM 707 O O . PHE A 1 91 ? -20.878 9.077 12.630 1.00 96.38 91 PHE A O 1
ATOM 714 N N . SER A 1 92 ? -20.545 8.505 14.770 1.00 95.12 92 SER A N 1
ATOM 715 C CA . SER A 1 92 ? -21.854 8.998 15.212 1.00 95.12 92 SER A CA 1
ATOM 716 C C . SER A 1 92 ? -21.954 10.522 15.216 1.00 95.12 92 SER A C 1
ATOM 718 O O . SER A 1 92 ? -23.028 11.059 14.965 1.00 95.12 92 SER A O 1
ATOM 720 N N . SER A 1 93 ? -20.861 11.226 15.525 1.00 95.94 93 SER A N 1
ATOM 721 C CA . SER A 1 93 ? -20.833 12.695 15.533 1.00 95.94 93 SER A CA 1
ATOM 722 C C . SER A 1 93 ? -20.536 13.307 14.162 1.00 95.94 93 SER A C 1
ATOM 724 O O . SER A 1 93 ? -20.868 14.468 13.936 1.00 95.94 93 SER A O 1
ATOM 726 N N . GLY A 1 94 ? -19.908 12.552 13.254 1.00 93.50 94 GLY A N 1
ATOM 727 C CA . GLY A 1 94 ? -19.462 13.043 11.949 1.00 93.50 94 GLY A CA 1
ATOM 728 C C . GLY A 1 94 ? -18.283 14.021 12.024 1.00 93.50 94 GLY A C 1
ATOM 729 O O . GLY A 1 94 ? -18.013 14.720 11.050 1.00 93.50 94 GLY A O 1
ATOM 730 N N . ALA A 1 95 ? -17.588 14.103 13.162 1.00 94.44 95 ALA A N 1
ATOM 731 C CA . ALA A 1 95 ? -16.544 15.091 13.415 1.00 94.44 95 ALA A CA 1
ATO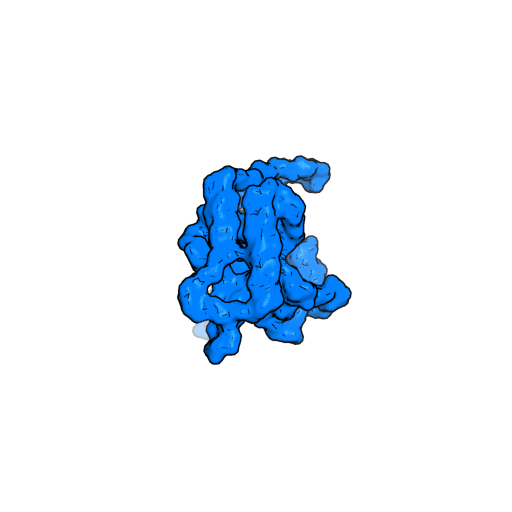M 732 C C . ALA A 1 95 ? -15.327 14.483 14.129 1.00 94.44 95 ALA A C 1
ATOM 734 O O . ALA A 1 95 ? -15.378 13.378 14.667 1.00 94.44 95 ALA A O 1
ATOM 735 N N . SER A 1 96 ? -14.225 15.240 14.142 1.00 95.19 96 SER A N 1
ATOM 736 C CA . SER A 1 96 ? -13.007 14.913 14.902 1.00 95.19 96 SER A CA 1
ATOM 737 C C . SER A 1 96 ? -12.379 13.559 14.550 1.00 95.19 96 SER A C 1
ATOM 739 O O . SER A 1 96 ? -11.861 12.864 15.422 1.00 95.19 96 SER A O 1
ATOM 741 N N . PHE A 1 97 ? -12.407 13.205 13.263 1.00 97.44 97 PHE A N 1
ATOM 742 C CA . PHE A 1 97 ? -11.743 12.012 12.747 1.00 97.44 97 PHE A CA 1
ATOM 743 C C . PHE A 1 97 ? -10.231 12.084 12.960 1.00 97.44 97 PHE A C 1
ATOM 745 O O . PHE A 1 97 ? -9.586 13.069 12.595 1.00 97.44 97 PHE A O 1
ATOM 752 N N . ASP A 1 98 ? -9.673 11.021 13.538 1.00 97.19 98 ASP A N 1
ATOM 753 C CA . ASP A 1 98 ? -8.230 10.844 13.647 1.00 97.19 98 ASP A CA 1
ATOM 754 C C . ASP A 1 98 ? -7.619 10.269 12.357 1.00 97.19 98 ASP A C 1
ATOM 756 O O . ASP A 1 98 ? -8.311 9.832 11.430 1.00 97.19 98 ASP A O 1
ATOM 760 N N . TRP A 1 99 ? -6.286 10.271 12.307 1.00 98.00 99 TRP A N 1
ATOM 761 C CA . TRP A 1 99 ? -5.533 9.834 11.134 1.00 98.00 99 TRP A CA 1
ATOM 762 C C . TRP A 1 99 ? -5.799 8.368 10.775 1.00 98.00 99 TRP A C 1
ATOM 764 O O . TRP A 1 99 ? -6.058 8.050 9.618 1.00 98.00 99 TRP A O 1
ATOM 774 N N . ALA A 1 100 ? -5.788 7.477 11.770 1.00 97.31 100 ALA A N 1
ATOM 775 C CA . ALA A 1 100 ? -5.991 6.044 11.562 1.00 97.31 100 ALA A CA 1
ATOM 776 C C . ALA A 1 100 ? -7.417 5.718 11.086 1.00 97.31 100 ALA A C 1
ATOM 778 O O . ALA A 1 100 ? -7.636 4.759 10.349 1.00 97.31 100 ALA A O 1
ATOM 779 N N . THR A 1 101 ? -8.416 6.504 11.488 1.00 97.62 101 THR A N 1
ATOM 780 C CA . THR A 1 101 ? -9.792 6.345 11.009 1.00 97.62 101 THR A CA 1
ATOM 781 C C . THR A 1 101 ? -9.952 6.862 9.589 1.00 97.62 101 THR A C 1
ATOM 783 O O . THR A 1 101 ? -10.610 6.192 8.796 1.00 97.62 101 THR A O 1
ATOM 786 N N . GLY A 1 102 ? -9.318 7.985 9.243 1.00 97.81 102 GLY A N 1
ATOM 787 C CA . GLY A 1 102 ? -9.252 8.455 7.857 1.00 97.81 102 GLY A CA 1
ATOM 788 C C . GLY A 1 102 ? -8.559 7.449 6.931 1.00 97.81 102 GLY A C 1
ATOM 789 O O . GLY A 1 102 ? -9.085 7.131 5.868 1.00 97.81 102 GLY A O 1
ATOM 790 N N . GLU A 1 103 ? -7.432 6.883 7.370 1.00 98.44 103 GLU A N 1
ATOM 791 C CA . GLU A 1 103 ? -6.699 5.828 6.656 1.00 98.44 103 GLU A CA 1
ATOM 792 C C . GLU A 1 103 ? -7.584 4.591 6.423 1.00 98.44 103 GLU A C 1
ATOM 794 O O . GLU A 1 103 ? -7.756 4.146 5.289 1.00 98.44 103 GLU A O 1
ATOM 799 N N . ALA A 1 104 ? -8.221 4.074 7.477 1.00 98.00 104 ALA A N 1
ATOM 800 C CA . ALA A 1 104 ? -9.095 2.908 7.372 1.00 98.00 104 ALA A CA 1
ATOM 801 C C . ALA A 1 104 ? -10.329 3.157 6.483 1.00 98.00 104 ALA A C 1
ATOM 803 O O . ALA A 1 104 ? -10.787 2.238 5.802 1.00 98.00 104 ALA A O 1
ATOM 804 N N . LEU A 1 105 ? -10.857 4.387 6.467 1.00 97.56 105 LEU A N 1
ATOM 805 C CA . LEU A 1 105 ? -11.928 4.793 5.556 1.00 97.56 105 LEU A CA 1
ATOM 806 C C . LEU A 1 105 ? -11.475 4.768 4.097 1.00 97.56 105 LEU A C 1
ATOM 808 O O . LEU A 1 105 ? -12.190 4.216 3.265 1.00 97.56 105 LEU A O 1
ATOM 812 N N . ALA A 1 106 ? -10.291 5.309 3.802 1.00 98.06 106 ALA A N 1
ATOM 813 C CA . ALA A 1 106 ? -9.727 5.298 2.456 1.00 98.06 106 ALA A CA 1
ATOM 814 C C . ALA A 1 106 ? -9.455 3.867 1.962 1.00 98.06 106 ALA A C 1
ATOM 816 O O . ALA A 1 106 ? -9.769 3.526 0.824 1.00 98.06 106 ALA A O 1
ATOM 817 N N . PHE A 1 107 ? -8.930 2.992 2.824 1.00 98.31 107 PHE A N 1
ATOM 818 C CA . PHE A 1 107 ? -8.740 1.584 2.469 1.00 98.31 107 PHE A CA 1
ATOM 819 C C . PHE A 1 107 ? -10.077 0.887 2.220 1.00 98.31 107 PHE A C 1
ATOM 821 O O . PHE A 1 107 ? -10.257 0.235 1.195 1.00 98.31 107 PHE A O 1
ATOM 828 N N . GLY A 1 108 ? -11.041 1.059 3.126 1.00 97.94 108 GLY A N 1
ATOM 829 C CA . GLY A 1 108 ? -12.371 0.471 2.998 1.00 97.94 108 GLY A CA 1
ATOM 830 C C . GLY A 1 108 ? -13.124 0.918 1.744 1.00 97.94 108 GLY A C 1
ATOM 831 O O . GLY A 1 108 ? -13.822 0.108 1.126 1.00 97.94 108 GLY A O 1
ATOM 832 N N . SER A 1 109 ? -12.980 2.182 1.341 1.00 97.69 109 SER A N 1
ATOM 833 C CA . SER A 1 109 ? -13.633 2.698 0.138 1.00 97.69 109 SER A CA 1
ATOM 834 C C . SER A 1 109 ? -13.039 2.096 -1.128 1.00 97.69 109 SER A C 1
ATOM 836 O O . SER A 1 109 ? -13.795 1.599 -1.958 1.00 97.69 109 SER A O 1
ATOM 838 N N . LEU A 1 110 ? -11.707 2.029 -1.225 1.00 97.56 110 LEU A N 1
ATOM 839 C CA . LEU A 1 110 ? -11.015 1.377 -2.340 1.00 97.56 110 LEU A CA 1
ATOM 840 C C . LEU A 1 110 ? -11.425 -0.093 -2.476 1.00 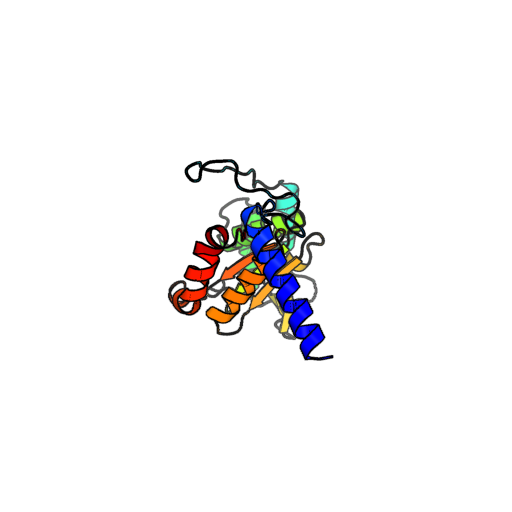97.56 110 LEU A C 1
ATOM 842 O O . LEU A 1 110 ? -11.762 -0.544 -3.571 1.00 97.56 110 LEU A O 1
ATOM 846 N N . LEU A 1 111 ? -11.484 -0.819 -1.355 1.00 98.00 111 LEU A N 1
ATOM 847 C CA . LEU A 1 111 ? -11.935 -2.212 -1.332 1.00 98.00 111 LEU A CA 1
ATOM 848 C C . LEU A 1 111 ? -13.374 -2.353 -1.835 1.00 98.00 111 LEU A C 1
ATOM 850 O O . LEU A 1 111 ? -13.677 -3.275 -2.585 1.00 98.00 111 LEU A O 1
ATOM 854 N N . SER A 1 112 ? -14.256 -1.425 -1.460 1.00 96.56 112 SER A N 1
ATOM 855 C CA . SER A 1 112 ? -15.662 -1.433 -1.885 1.00 96.56 112 SER A CA 1
ATOM 856 C C . SER A 1 112 ? -15.837 -1.111 -3.374 1.00 96.56 112 SER A C 1
ATOM 858 O O . SER A 1 112 ? -16.814 -1.542 -3.980 1.00 96.56 112 SER A O 1
ATOM 860 N N . GLU A 1 113 ? -14.887 -0.391 -3.970 1.00 95.06 113 GLU A N 1
ATOM 861 C CA . GLU A 1 113 ? -14.823 -0.091 -5.407 1.00 95.06 113 GLU A CA 1
ATOM 862 C C . GLU A 1 113 ? -14.140 -1.199 -6.230 1.00 95.06 113 GLU A C 1
ATOM 864 O O . GLU A 1 113 ? -14.107 -1.135 -7.459 1.00 95.06 113 GLU A O 1
ATOM 869 N N . GLY A 1 114 ? -13.632 -2.241 -5.569 1.00 95.56 114 GLY A N 1
ATOM 870 C CA . GLY A 1 114 ? -13.007 -3.394 -6.210 1.00 95.56 114 GLY A CA 1
ATOM 871 C C . GLY A 1 114 ? -11.493 -3.291 -6.395 1.00 95.56 114 GLY A C 1
ATOM 872 O O . GLY A 1 114 ? -10.909 -4.113 -7.105 1.00 95.56 114 GLY A O 1
ATOM 873 N N . TYR A 1 115 ? -10.851 -2.303 -5.769 1.00 96.62 115 TYR A N 1
ATOM 874 C CA . TYR A 1 115 ? -9.395 -2.215 -5.704 1.00 96.62 115 TYR A CA 1
ATOM 875 C C . TYR A 1 115 ? -8.852 -3.067 -4.555 1.00 96.62 115 TYR A C 1
ATOM 877 O O . TYR A 1 115 ? -9.483 -3.226 -3.510 1.00 96.62 115 TYR A O 1
ATOM 885 N N . GLY A 1 116 ? -7.659 -3.624 -4.739 1.00 97.69 116 GLY A N 1
ATOM 886 C CA . GLY A 1 116 ? -6.899 -4.221 -3.649 1.00 97.69 116 GLY A CA 1
ATOM 887 C C . GLY A 1 116 ? -6.249 -3.148 -2.779 1.00 97.69 116 GLY A C 1
ATOM 888 O O . GLY A 1 116 ? -5.963 -2.043 -3.238 1.00 97.69 116 GLY A O 1
ATOM 889 N N . VAL A 1 117 ? -5.962 -3.489 -1.529 1.00 98.44 117 VAL A N 1
ATOM 890 C CA . VAL A 1 117 ? -5.110 -2.687 -0.650 1.00 98.44 117 VAL A CA 1
ATOM 891 C C . VAL A 1 117 ? -4.156 -3.632 0.060 1.00 98.44 117 VAL A C 1
ATOM 893 O O . VAL A 1 117 ? -4.579 -4.595 0.704 1.00 98.44 117 VAL A O 1
ATOM 896 N N . ARG A 1 118 ? -2.865 -3.349 -0.055 1.00 98.25 118 ARG A N 1
ATOM 897 C CA . ARG A 1 118 ? -1.787 -4.133 0.528 1.00 98.25 118 ARG A CA 1
ATOM 898 C C . ARG A 1 118 ? -0.896 -3.212 1.345 1.00 98.25 118 ARG A C 1
ATOM 900 O O . ARG A 1 118 ? -0.290 -2.311 0.790 1.00 98.25 118 ARG A O 1
ATOM 907 N N . LEU A 1 119 ? -0.808 -3.447 2.647 1.00 98.50 119 LEU A N 1
ATOM 908 C CA . LEU A 1 119 ? 0.060 -2.726 3.571 1.00 98.50 119 LEU A CA 1
ATOM 909 C C . LEU A 1 119 ? 1.090 -3.695 4.153 1.00 98.50 119 LEU A C 1
ATOM 911 O O . LEU A 1 119 ? 0.726 -4.687 4.784 1.00 98.50 119 LEU A O 1
ATOM 915 N N . SER A 1 120 ? 2.367 -3.401 3.947 1.00 98.06 120 SER A N 1
ATOM 916 C CA . SER A 1 120 ? 3.484 -4.251 4.353 1.00 98.06 120 SER A CA 1
ATOM 917 C C . SER A 1 120 ? 4.523 -3.436 5.108 1.00 98.06 120 SER A C 1
ATOM 919 O O . SER A 1 120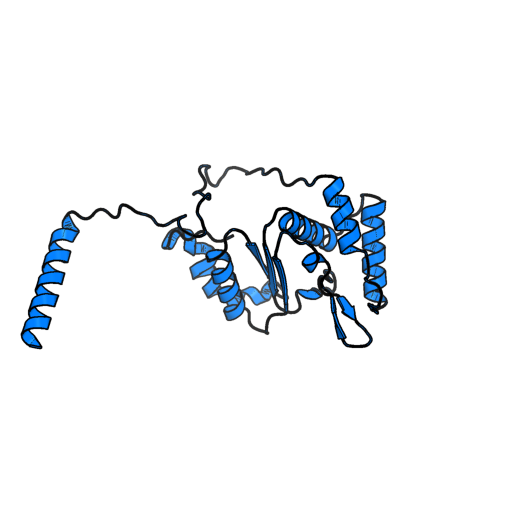 ? 4.916 -2.355 4.671 1.00 98.06 120 SER A O 1
ATOM 921 N N . GLY A 1 121 ? 4.975 -3.942 6.247 1.00 97.69 121 GLY A N 1
ATOM 922 C CA . GLY A 1 121 ? 5.945 -3.246 7.082 1.00 97.69 121 GLY A CA 1
ATOM 923 C C . GLY A 1 121 ? 6.050 -3.871 8.460 1.00 97.69 121 GLY A C 1
ATOM 924 O O . GLY A 1 121 ? 5.249 -4.725 8.842 1.00 97.69 121 GLY A O 1
ATOM 925 N N . GLN A 1 122 ? 7.067 -3.475 9.214 1.00 97.56 122 GLN A N 1
ATOM 926 C CA . GLN A 1 122 ? 7.278 -4.003 10.560 1.00 97.56 122 GLN A CA 1
ATOM 927 C C . GLN A 1 122 ? 6.166 -3.494 11.481 1.00 97.56 122 GLN A C 1
ATOM 929 O O . GLN A 1 122 ? 5.970 -2.288 11.614 1.00 97.56 122 GLN A O 1
ATOM 934 N N . ASP A 1 123 ? 5.440 -4.424 12.105 1.00 96.62 123 ASP A N 1
ATOM 935 C CA . ASP A 1 123 ? 4.318 -4.146 13.011 1.00 96.62 123 ASP A CA 1
ATOM 936 C C . ASP A 1 123 ? 3.170 -3.318 12.396 1.00 96.62 123 ASP A C 1
ATOM 938 O O . ASP A 1 123 ? 2.369 -2.723 13.129 1.00 96.62 123 ASP A O 1
ATOM 942 N N . SER A 1 124 ? 3.040 -3.270 11.066 1.00 97.19 124 SER A N 1
ATOM 943 C CA . SER A 1 124 ? 2.030 -2.449 10.388 1.00 97.19 124 SER A CA 1
ATOM 944 C C . SER A 1 124 ? 0.589 -2.847 10.717 1.00 97.19 124 SER A C 1
ATOM 946 O O . SER A 1 124 ? -0.293 -1.987 10.656 1.00 97.19 124 SER A O 1
ATOM 948 N N . GLY A 1 125 ? 0.320 -4.091 11.133 1.00 96.62 125 GLY A N 1
ATOM 949 C CA . GLY A 1 125 ? -1.014 -4.549 11.538 1.00 96.62 125 GLY A CA 1
ATOM 950 C C . GLY A 1 125 ? -1.570 -3.812 12.756 1.00 96.62 125 GLY A C 1
ATOM 951 O O . GLY A 1 125 ? -2.728 -3.379 12.763 1.00 96.62 125 GLY A O 1
ATOM 952 N N . ARG A 1 126 ? -0.740 -3.619 13.785 1.00 96.81 126 ARG A N 1
ATOM 953 C CA . ARG A 1 126 ? -1.079 -2.791 14.956 1.00 96.81 126 ARG A CA 1
ATOM 954 C C . ARG A 1 126 ? -0.760 -1.315 14.703 1.00 96.81 126 ARG A C 1
ATOM 956 O O . ARG A 1 126 ? -1.479 -0.436 15.185 1.00 96.81 126 ARG A O 1
ATOM 963 N N . GLY A 1 127 ? 0.302 -1.068 13.945 1.00 96.75 127 GLY A N 1
ATOM 964 C CA . GLY A 1 127 ? 1.007 0.198 13.831 1.00 96.75 127 GLY A CA 1
ATOM 965 C C . GLY A 1 127 ? 2.070 0.337 14.925 1.00 96.75 127 GLY A C 1
ATOM 966 O O . GLY A 1 127 ? 1.830 -0.003 16.095 1.00 96.75 127 GLY A O 1
ATOM 967 N N . THR A 1 128 ? 3.230 0.888 14.557 1.00 95.88 128 THR A N 1
ATOM 968 C CA . THR A 1 128 ? 4.344 1.194 15.473 1.00 95.88 128 THR A CA 1
ATOM 969 C C . THR A 1 128 ? 3.868 1.966 16.702 1.00 95.88 128 THR A C 1
ATOM 971 O O . THR A 1 128 ? 4.209 1.618 17.832 1.00 95.88 128 THR A O 1
ATOM 974 N N . PHE A 1 129 ? 2.996 2.955 16.496 1.00 96.44 129 PHE A N 1
ATOM 975 C CA . PHE A 1 129 ? 2.466 3.833 17.541 1.00 96.44 129 PHE A CA 1
ATOM 976 C C . PHE A 1 129 ? 1.168 3.308 18.176 1.00 96.44 129 PHE A C 1
ATOM 978 O O . PHE A 1 129 ? 0.489 4.043 18.888 1.00 96.44 129 PHE A O 1
ATOM 985 N N . SER A 1 130 ? 0.808 2.043 17.926 1.00 95.38 130 SER A N 1
ATOM 986 C CA . SER A 1 130 ? -0.451 1.428 18.371 1.00 95.38 130 SER A CA 1
ATOM 987 C C . SER A 1 130 ? -1.696 2.227 17.963 1.00 95.38 130 SER A C 1
ATOM 989 O O . SER A 1 130 ? -2.669 2.307 18.708 1.00 95.38 130 SER A O 1
ATOM 991 N N . GLN A 1 131 ? -1.650 2.850 16.788 1.00 95.75 131 GLN A N 1
ATOM 992 C CA . GLN A 1 131 ? -2.689 3.745 16.288 1.00 95.75 131 GLN A CA 1
ATOM 993 C C . GLN A 1 131 ? -3.659 3.058 15.322 1.00 95.75 131 GLN A C 1
ATOM 995 O O 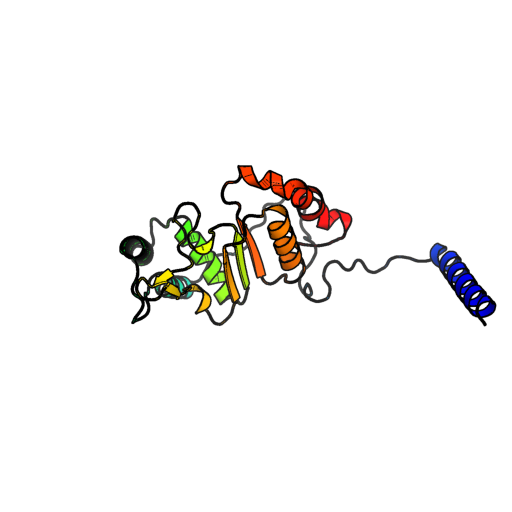. GLN A 1 131 ? -4.827 3.430 15.264 1.00 95.75 131 GLN A O 1
ATOM 1000 N N . ARG A 1 132 ? -3.184 2.073 14.547 1.00 97.50 132 ARG A N 1
ATOM 1001 C CA . ARG A 1 132 ? -3.916 1.552 13.385 1.00 97.50 132 ARG A CA 1
ATOM 1002 C C . ARG A 1 132 ? -4.915 0.471 13.761 1.00 97.50 132 ARG A C 1
ATOM 1004 O O . ARG A 1 132 ? -6.083 0.569 13.401 1.00 97.50 132 ARG A O 1
ATOM 1011 N N . HIS A 1 133 ? -4.449 -0.558 14.471 1.00 97.19 133 HIS A N 1
ATOM 1012 C CA . HIS A 1 133 ? -5.256 -1.728 14.832 1.00 97.19 133 HIS A CA 1
ATOM 1013 C C . HIS A 1 133 ? -6.074 -2.292 13.650 1.00 97.19 133 HIS A C 1
ATOM 1015 O O . HIS A 1 133 ? -7.266 -2.569 13.785 1.00 97.19 133 HIS A O 1
ATOM 1021 N N . ALA A 1 134 ? -5.434 -2.468 12.489 1.00 97.50 134 ALA A N 1
ATOM 1022 C CA . ALA A 1 134 ? -6.041 -3.133 11.334 1.00 97.50 134 ALA A CA 1
ATOM 1023 C C . ALA A 1 134 ? -6.251 -4.635 11.594 1.00 97.50 134 ALA A C 1
ATOM 1025 O O . ALA A 1 134 ? -7.144 -5.244 11.013 1.00 97.50 134 ALA A O 1
ATOM 1026 N N . VAL A 1 135 ? -5.446 -5.211 12.491 1.00 97.88 135 VAL A N 1
ATOM 1027 C CA . VAL A 1 135 ? -5.566 -6.589 12.974 1.00 97.88 135 VAL A CA 1
ATOM 1028 C C . VAL A 1 135 ? -6.005 -6.579 14.437 1.00 97.88 135 VAL A C 1
ATOM 1030 O O . VAL A 1 135 ? -5.362 -5.957 15.288 1.00 97.88 135 VAL A O 1
ATOM 1033 N N . TRP A 1 136 ? -7.096 -7.274 14.740 1.00 97.62 136 TRP A N 1
ATOM 1034 C CA . TRP A 1 136 ? -7.612 -7.493 16.089 1.00 97.62 136 TRP A CA 1
ATOM 1035 C C . TRP A 1 136 ? -7.236 -8.903 16.530 1.00 97.62 136 TRP A C 1
ATOM 1037 O O . TRP A 1 136 ? -7.476 -9.858 15.802 1.00 97.62 136 TRP A O 1
ATOM 1047 N N . VAL A 1 137 ? -6.617 -9.029 17.700 1.00 97.12 137 VAL A N 1
ATOM 1048 C CA . VAL A 1 137 ? -6.143 -10.316 18.224 1.00 97.12 137 VAL A CA 1
ATOM 1049 C C . VAL A 1 137 ? -7.034 -10.735 19.383 1.00 97.12 137 VAL A C 1
ATOM 1051 O O . VAL A 1 137 ? -7.165 -9.983 20.359 1.00 97.12 137 VAL A O 1
ATOM 1054 N N . ASP A 1 138 ? -7.632 -11.917 19.272 1.00 97.38 138 ASP A N 1
ATOM 1055 C CA . ASP A 1 138 ? -8.411 -12.519 20.347 1.00 97.38 138 ASP A CA 1
ATOM 1056 C C . ASP A 1 138 ? -7.518 -12.815 21.561 1.00 97.38 138 ASP A C 1
ATOM 1058 O O . ASP A 1 138 ? -6.409 -13.330 21.437 1.00 97.38 138 ASP A O 1
ATOM 1062 N N . GLN A 1 139 ? -7.977 -12.445 22.752 1.00 96.94 139 GLN A N 1
ATOM 1063 C CA . GLN A 1 139 ? -7.223 -12.604 23.996 1.00 96.94 139 GLN A CA 1
ATOM 1064 C C . GLN A 1 139 ? -7.285 -14.024 24.576 1.00 96.94 139 GLN A C 1
ATOM 1066 O O . GLN A 1 139 ? -6.625 -14.288 25.579 1.00 96.94 139 GLN A O 1
ATOM 1071 N N . THR A 1 140 ? -8.099 -14.912 24.007 1.00 96.31 140 THR A N 1
ATOM 1072 C CA . THR A 1 140 ? -8.289 -16.284 24.488 1.00 96.31 140 THR A CA 1
ATOM 1073 C C . THR A 1 140 ? -7.476 -17.308 23.704 1.00 96.31 140 THR A C 1
ATOM 1075 O O . THR A 1 140 ? -6.883 -18.187 24.325 1.00 96.31 140 THR A O 1
ATOM 1078 N N . ASP A 1 141 ? -7.410 -17.188 22.378 1.00 95.62 141 ASP A N 1
ATOM 1079 C CA . ASP A 1 141 ? -6.762 -18.168 21.491 1.00 95.62 141 ASP A CA 1
ATOM 1080 C C . ASP A 1 141 ? -5.815 -17.540 20.446 1.00 95.62 141 ASP A C 1
ATOM 1082 O O . ASP A 1 141 ? -5.280 -18.250 19.595 1.00 95.62 141 ASP A O 1
ATOM 1086 N N . GLU A 1 142 ? -5.593 -16.222 20.517 1.00 95.69 142 GLU A N 1
ATOM 1087 C CA . GLU A 1 142 ? -4.692 -15.448 19.652 1.00 95.69 142 GLU A CA 1
ATOM 1088 C C . GLU A 1 142 ? -5.065 -15.430 18.160 1.00 95.69 142 GLU A C 1
ATOM 1090 O O . GLU A 1 142 ? -4.277 -14.956 17.328 1.00 95.69 142 GLU A O 1
ATOM 1095 N N . HIS A 1 143 ? -6.269 -15.883 17.785 1.00 96.19 143 HIS A N 1
ATOM 1096 C CA . HIS A 1 143 ? -6.691 -15.783 16.394 1.00 96.19 143 HIS A CA 1
ATOM 1097 C C . HIS A 1 143 ? -6.827 -14.313 15.974 1.00 96.19 143 HIS A C 1
ATOM 1099 O O . HIS A 1 143 ? -7.178 -13.419 16.752 1.00 96.19 143 HIS A O 1
ATOM 1105 N N . LYS A 1 144 ? -6.496 -14.052 14.709 1.00 96.25 144 LYS A N 1
ATOM 1106 C CA . LYS A 1 144 ? -6.486 -12.710 14.130 1.00 96.25 144 LYS A CA 1
ATOM 1107 C C . LYS A 1 144 ? -7.780 -12.469 13.365 1.00 96.25 144 LYS A C 1
ATOM 1109 O O . LYS A 1 144 ? -8.125 -13.239 12.472 1.00 96.25 144 LYS A O 1
ATOM 1114 N N . PHE A 1 145 ? -8.443 -11.364 13.664 1.00 97.38 145 PHE A N 1
ATOM 1115 C CA . PHE A 1 145 ? -9.573 -10.841 12.915 1.00 97.38 145 PHE A CA 1
ATOM 1116 C C . PHE A 1 145 ? -9.180 -9.529 12.232 1.00 97.38 145 PHE A C 1
ATOM 1118 O O . PHE A 1 145 ? -8.625 -8.632 12.862 1.00 97.38 145 PHE A O 1
ATOM 1125 N N . VAL A 1 146 ? -9.465 -9.405 10.937 1.00 97.75 146 VAL A N 1
ATOM 1126 C CA . VAL A 1 146 ? -9.128 -8.219 10.140 1.00 97.75 146 VAL A CA 1
ATOM 1127 C C . VAL A 1 146 ? -10.426 -7.650 9.567 1.00 97.75 146 VAL A C 1
ATOM 1129 O O . VAL A 1 146 ? -10.949 -8.207 8.603 1.00 97.75 146 VAL A O 1
ATOM 1132 N N . PRO A 1 147 ? -10.972 -6.550 10.116 1.00 96.69 147 PRO A N 1
ATOM 1133 C CA . PRO A 1 147 ? -12.317 -6.085 9.764 1.00 96.69 147 PRO A CA 1
ATOM 1134 C C . PRO A 1 147 ? -12.502 -5.810 8.268 1.00 96.69 147 PRO A C 1
ATOM 1136 O O . PRO A 1 147 ? -13.524 -6.158 7.684 1.00 96.69 147 PRO A O 1
ATOM 1139 N N . LEU A 1 148 ? -11.486 -5.224 7.629 1.00 97.50 148 LEU A N 1
ATOM 1140 C CA . LEU A 1 148 ? -11.523 -4.869 6.209 1.00 97.50 148 LEU A CA 1
ATOM 1141 C C . LEU A 1 148 ? -11.452 -6.080 5.264 1.00 97.50 148 LEU A C 1
ATOM 1143 O O . LEU A 1 148 ? -11.815 -5.944 4.101 1.00 97.50 148 LEU A O 1
ATOM 1147 N N . GLN A 1 149 ? -11.055 -7.269 5.740 1.00 96.06 149 GLN A N 1
ATOM 1148 C CA . GLN A 1 149 ? -11.123 -8.496 4.929 1.00 96.06 149 GLN A CA 1
ATOM 1149 C C . GLN A 1 149 ? -12.561 -8.964 4.677 1.00 96.06 149 GLN A C 1
ATOM 1151 O O . GLN A 1 149 ? -12.782 -9.765 3.775 1.00 96.06 149 GLN A O 1
ATOM 1156 N N . GLY A 1 150 ? -13.540 -8.465 5.440 1.00 91.81 150 GLY A N 1
ATOM 1157 C CA . GLY A 1 150 ? -14.956 -8.769 5.227 1.00 91.81 150 GLY A CA 1
ATOM 1158 C C . GLY A 1 150 ? -15.597 -8.042 4.039 1.00 91.81 150 GLY A C 1
ATOM 1159 O O . GLY A 1 150 ? -16.769 -8.278 3.758 1.00 91.81 150 GLY A O 1
ATOM 1160 N N . ILE A 1 151 ? -14.879 -7.145 3.353 1.00 94.06 151 ILE A N 1
ATOM 1161 C CA . ILE A 1 151 ? -15.397 -6.411 2.190 1.00 94.06 151 ILE A CA 1
ATOM 1162 C C . ILE A 1 151 ? -15.212 -7.271 0.932 1.00 94.06 151 ILE A C 1
ATOM 1164 O O . ILE A 1 151 ? -14.090 -7.535 0.521 1.00 94.06 151 ILE A O 1
ATOM 1168 N N . GLU A 1 152 ? -16.314 -7.690 0.304 1.00 86.12 152 GLU A N 1
ATOM 1169 C CA . GLU A 1 152 ? -16.307 -8.719 -0.753 1.00 86.12 152 GLU A CA 1
ATOM 1170 C C . GLU A 1 152 ? -15.604 -8.316 -2.061 1.00 86.12 152 GLU A C 1
ATOM 1172 O O . GLU A 1 152 ? -15.120 -9.179 -2.792 1.00 86.12 152 GLU A O 1
ATOM 1177 N N . HIS A 1 153 ? -15.586 -7.025 -2.402 1.00 88.75 153 HIS A N 1
ATOM 1178 C CA . HIS A 1 153 ? -15.192 -6.578 -3.743 1.00 88.75 153 HIS A CA 1
ATOM 1179 C C . HIS A 1 153 ? -13.676 -6.448 -3.942 1.00 88.75 153 HIS A C 1
ATOM 1181 O O . HIS A 1 153 ? -13.214 -6.510 -5.082 1.00 88.75 153 HIS A O 1
ATOM 1187 N N . GLY A 1 154 ? -12.902 -6.307 -2.866 1.00 91.00 154 GLY A N 1
ATOM 1188 C CA . GLY A 1 154 ? -11.462 -6.062 -2.909 1.00 91.00 154 GLY A CA 1
ATOM 1189 C C . GLY A 1 154 ? -10.695 -6.977 -1.961 1.00 91.00 154 GLY A C 1
ATOM 1190 O O . GLY A 1 154 ? -11.258 -7.583 -1.053 1.00 91.00 154 GLY A O 1
ATOM 1191 N N . ARG A 1 155 ? -9.379 -7.080 -2.159 1.00 95.69 155 ARG A N 1
ATOM 1192 C CA . ARG A 1 155 ? -8.504 -7.853 -1.269 1.00 95.69 155 ARG A CA 1
ATOM 1193 C C . ARG A 1 155 ? -7.756 -6.914 -0.336 1.00 95.69 155 ARG A C 1
ATOM 1195 O O . ARG A 1 155 ? -6.982 -6.086 -0.808 1.00 95.69 155 ARG A O 1
ATOM 1202 N N . PHE A 1 156 ? -7.952 -7.088 0.968 1.00 98.12 156 PHE A N 1
ATOM 1203 C CA . PHE A 1 156 ? -7.177 -6.390 1.990 1.00 98.12 156 PHE A CA 1
ATOM 1204 C C . PHE A 1 156 ? -6.082 -7.293 2.562 1.00 98.12 156 PHE A C 1
ATOM 1206 O O . PHE A 1 156 ? -6.363 -8.331 3.170 1.00 98.12 156 PHE A O 1
ATOM 1213 N N . GLU A 1 157 ? -4.831 -6.882 2.395 1.00 97.62 157 GLU A N 1
ATOM 1214 C CA . GLU A 1 157 ? -3.668 -7.528 2.989 1.00 97.62 157 GLU A CA 1
ATOM 1215 C C . GLU A 1 157 ? -2.959 -6.547 3.914 1.00 97.62 157 GLU A C 1
ATOM 1217 O O . GLU A 1 157 ? -2.524 -5.484 3.487 1.00 97.62 157 GLU A O 1
ATOM 1222 N N . VAL A 1 158 ? -2.809 -6.921 5.180 1.00 97.75 158 VAL A N 1
ATOM 1223 C CA . VAL A 1 158 ? -1.951 -6.210 6.124 1.00 97.75 158 VAL A CA 1
ATOM 1224 C C . VAL A 1 158 ? -0.957 -7.205 6.697 1.00 97.75 158 VAL A C 1
ATOM 1226 O O . VAL A 1 158 ? -1.344 -8.249 7.226 1.00 97.75 158 VAL A O 1
ATOM 1229 N N . LEU A 1 159 ? 0.325 -6.926 6.501 1.00 97.44 159 LEU A N 1
ATOM 1230 C CA . LEU A 1 159 ? 1.396 -7.889 6.696 1.00 97.44 159 LEU A CA 1
ATOM 1231 C C . LEU A 1 159 ? 2.478 -7.288 7.578 1.00 97.44 159 LEU A C 1
ATOM 1233 O O . LEU A 1 159 ? 3.142 -6.326 7.194 1.00 97.44 159 LEU A O 1
ATOM 1237 N N . ASP A 1 160 ? 2.6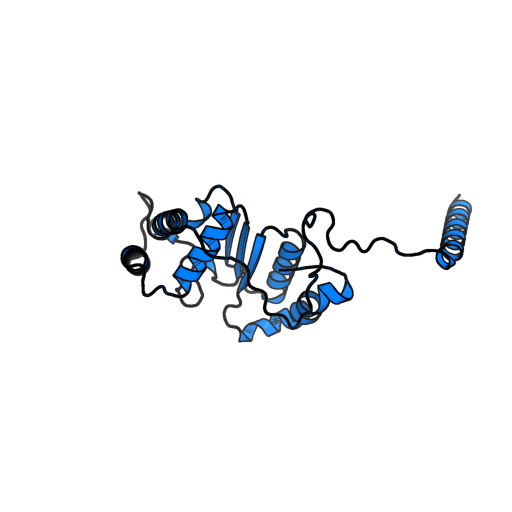70 -7.912 8.736 1.00 97.88 160 ASP A N 1
ATOM 1238 C CA . ASP A 1 160 ? 3.827 -7.649 9.579 1.00 97.88 160 ASP A CA 1
ATOM 1239 C C . ASP A 1 160 ? 5.043 -8.315 8.919 1.00 97.88 160 ASP A C 1
ATOM 1241 O O . ASP A 1 160 ? 5.165 -9.544 8.881 1.00 97.88 160 ASP A O 1
ATOM 1245 N N . SER A 1 161 ? 5.902 -7.500 8.310 1.00 96.75 161 SER A N 1
ATOM 1246 C CA . SER A 1 161 ? 7.061 -7.974 7.558 1.00 96.75 161 SER A CA 1
ATOM 1247 C C . SER A 1 161 ? 8.155 -8.507 8.495 1.00 96.75 161 SER A C 1
ATOM 1249 O O . SER A 1 161 ? 8.215 -8.118 9.665 1.00 96.75 161 SER A O 1
ATOM 1251 N N . PRO A 1 162 ? 9.094 -9.340 8.003 1.00 96.88 162 PRO A N 1
ATOM 1252 C CA . PRO A 1 162 ? 10.340 -9.561 8.730 1.00 96.88 162 PRO A CA 1
ATOM 1253 C C . PRO A 1 162 ? 11.114 -8.242 8.888 1.00 96.88 162 PRO A C 1
ATOM 1255 O O . PRO A 1 162 ? 10.828 -7.242 8.220 1.00 96.88 162 PRO A O 1
ATOM 1258 N N . LEU A 1 163 ? 12.134 -8.262 9.746 1.00 96.31 163 LEU A N 1
ATOM 1259 C CA . LEU A 1 163 ? 13.003 -7.116 10.024 1.00 96.31 163 LEU A CA 1
ATOM 1260 C C . LEU A 1 163 ? 13.995 -6.895 8.863 1.00 96.31 163 LEU A C 1
ATOM 1262 O O . LEU A 1 163 ? 15.173 -7.239 8.944 1.00 96.31 163 LEU A O 1
ATOM 1266 N N . SER A 1 164 ? 13.474 -6.434 7.723 1.00 96.69 164 SER A N 1
ATOM 1267 C CA . SER A 1 164 ? 14.229 -6.151 6.502 1.00 96.69 164 SER A CA 1
ATOM 1268 C C . SER A 1 164 ? 13.550 -5.058 5.682 1.00 96.69 164 SER A C 1
ATOM 1270 O O . SER A 1 164 ? 12.423 -5.229 5.232 1.00 96.69 164 SER A O 1
ATOM 1272 N N . GLU A 1 165 ? 14.247 -3.957 5.426 1.00 97.62 165 GLU A N 1
ATOM 1273 C CA . GLU A 1 165 ? 13.742 -2.865 4.591 1.00 97.62 165 GLU A CA 1
ATOM 1274 C C . GLU A 1 165 ? 14.027 -3.144 3.114 1.00 97.62 165 GLU A C 1
ATOM 1276 O O . GLU A 1 165 ? 13.122 -3.097 2.287 1.00 97.62 165 GLU A O 1
ATOM 1281 N N . TYR A 1 166 ? 15.273 -3.500 2.781 1.00 97.69 166 TYR A N 1
ATOM 1282 C CA . TYR A 1 166 ? 15.710 -3.694 1.394 1.00 97.69 166 TYR A CA 1
ATOM 1283 C C . TYR A 1 166 ? 14.904 -4.773 0.659 1.00 97.69 166 TYR A C 1
ATOM 1285 O O . TYR A 1 166 ? 14.386 -4.536 -0.433 1.00 97.69 166 TYR A O 1
ATOM 1293 N N . GLY A 1 167 ? 14.785 -5.960 1.263 1.00 97.62 167 GLY A N 1
ATOM 1294 C CA . GLY A 1 167 ? 14.095 -7.090 0.643 1.00 97.62 167 GLY A CA 1
ATOM 1295 C C . GLY A 1 167 ? 12.589 -6.868 0.541 1.00 97.62 167 GLY A C 1
ATOM 1296 O O . GLY A 1 167 ? 11.992 -7.183 -0.487 1.00 97.62 167 GLY A O 1
ATOM 1297 N N . VAL A 1 168 ? 11.984 -6.289 1.583 1.00 98.06 168 VAL A N 1
ATOM 1298 C CA . VAL A 1 168 ? 10.538 -6.045 1.627 1.00 98.06 168 VAL A CA 1
ATOM 1299 C C . VAL A 1 168 ? 10.159 -4.926 0.661 1.00 98.06 168 VAL A C 1
ATOM 1301 O O . VAL A 1 168 ? 9.286 -5.144 -0.169 1.00 98.06 168 VAL A O 1
ATOM 1304 N N . LEU A 1 169 ? 10.856 -3.783 0.659 1.00 98.25 169 LEU A N 1
ATOM 1305 C CA . LEU A 1 169 ? 10.557 -2.701 -0.287 1.00 98.25 169 LEU A CA 1
ATOM 1306 C C . LEU A 1 169 ? 10.734 -3.154 -1.745 1.00 98.25 169 LEU A C 1
ATOM 1308 O O . LEU A 1 169 ? 9.937 -2.792 -2.608 1.00 98.25 169 LEU A O 1
ATOM 1312 N N . GLY A 1 170 ? 11.740 -3.990 -2.023 1.00 98.00 170 GLY A N 1
ATOM 1313 C CA . GLY A 1 170 ? 11.911 -4.603 -3.340 1.00 98.00 170 GLY A CA 1
ATOM 1314 C C . GLY A 1 170 ? 10.769 -5.532 -3.740 1.00 98.00 170 GLY A C 1
ATOM 1315 O O . GLY A 1 170 ? 10.322 -5.495 -4.889 1.00 98.00 170 GLY A O 1
ATOM 1316 N N . PHE A 1 171 ? 10.261 -6.323 -2.796 1.00 98.19 171 PHE A N 1
ATOM 1317 C CA . PHE A 1 171 ? 9.089 -7.164 -3.016 1.00 98.19 171 PHE A CA 1
ATOM 1318 C C . PHE A 1 171 ? 7.842 -6.321 -3.313 1.00 98.19 171 PHE A C 1
ATOM 1320 O O . PHE A 1 171 ? 7.160 -6.570 -4.308 1.00 98.19 171 PHE A O 1
ATOM 1327 N N . GLU A 1 172 ? 7.573 -5.302 -2.495 1.00 98.25 172 GLU A N 1
ATOM 1328 C CA . GLU A 1 172 ? 6.401 -4.436 -2.656 1.00 98.25 172 GLU A CA 1
ATOM 1329 C C . GLU A 1 172 ? 6.453 -3.643 -3.970 1.00 98.25 172 GLU A C 1
ATOM 1331 O O . GLU A 1 172 ? 5.450 -3.575 -4.679 1.00 98.25 172 GLU A O 1
ATOM 1336 N N . TYR A 1 173 ? 7.631 -3.155 -4.383 1.00 97.88 173 TYR A N 1
ATOM 1337 C CA . TYR A 1 173 ? 7.811 -2.533 -5.700 1.00 97.88 173 TYR A CA 1
ATOM 1338 C C . TYR A 1 173 ? 7.432 -3.487 -6.842 1.00 97.88 173 TYR A C 1
ATOM 1340 O O . TYR A 1 173 ? 6.733 -3.098 -7.781 1.00 97.88 173 TYR A O 1
ATOM 1348 N N . GLY A 1 174 ? 7.871 -4.748 -6.765 1.00 96.81 174 GLY A N 1
ATOM 1349 C CA . GLY A 1 174 ? 7.524 -5.775 -7.748 1.00 96.81 174 GLY A CA 1
ATOM 1350 C C . GLY A 1 174 ? 6.025 -6.083 -7.782 1.00 96.81 174 GLY A C 1
ATOM 1351 O O . GLY A 1 174 ? 5.467 -6.268 -8.865 1.00 96.81 174 GLY A O 1
ATOM 1352 N N . TYR A 1 175 ? 5.364 -6.092 -6.621 1.00 96.94 175 TYR A N 1
ATOM 1353 C CA . TYR A 1 175 ? 3.916 -6.276 -6.523 1.00 96.94 175 TYR A CA 1
ATOM 1354 C C . TYR A 1 175 ? 3.165 -5.111 -7.180 1.00 96.94 175 TYR A C 1
ATOM 1356 O O . TYR A 1 175 ? 2.332 -5.345 -8.056 1.00 96.94 175 TYR A O 1
ATOM 1364 N N . ALA A 1 176 ? 3.507 -3.870 -6.820 1.00 96.25 176 ALA A N 1
ATOM 1365 C CA . ALA A 1 176 ? 2.900 -2.655 -7.370 1.00 96.25 176 ALA A CA 1
ATOM 1366 C C . ALA A 1 176 ? 3.067 -2.562 -8.895 1.00 96.25 176 ALA A C 1
ATOM 1368 O O . ALA A 1 176 ? 2.161 -2.156 -9.618 1.00 96.25 176 ALA A O 1
ATOM 1369 N N . LEU A 1 177 ? 4.210 -3.021 -9.414 1.00 93.62 177 LEU A N 1
ATOM 1370 C CA . LEU A 1 177 ? 4.452 -3.111 -10.852 1.00 93.62 177 LEU A CA 1
ATOM 1371 C C . LEU A 1 177 ? 3.548 -4.151 -11.539 1.00 93.62 177 LEU A C 1
ATOM 1373 O O . LEU A 1 177 ? 3.179 -3.987 -12.703 1.00 93.62 177 LEU A O 1
ATOM 1377 N N . ALA A 1 178 ? 3.238 -5.254 -10.862 1.00 93.19 178 ALA A N 1
ATOM 1378 C CA . ALA A 1 178 ? 2.495 -6.368 -11.442 1.00 93.19 178 ALA A CA 1
ATOM 1379 C C . ALA A 1 178 ? 0.971 -6.170 -11.397 1.00 93.19 178 ALA A C 1
ATOM 1381 O O . ALA A 1 178 ? 0.275 -6.651 -12.300 1.00 93.19 178 ALA A O 1
ATOM 1382 N N . ASP A 1 179 ? 0.458 -5.484 -10.374 1.00 92.62 179 ASP A N 1
ATOM 1383 C CA . ASP A 1 179 ? -0.976 -5.312 -10.143 1.00 92.62 179 ASP A CA 1
ATOM 1384 C C . ASP A 1 179 ? -1.393 -3.835 -10.013 1.00 92.62 179 ASP A C 1
ATOM 1386 O O . ASP A 1 179 ? -1.446 -3.297 -8.907 1.00 92.62 179 ASP A O 1
ATOM 1390 N N . PRO A 1 180 ? -1.775 -3.180 -11.124 1.00 92.31 180 PRO A N 1
ATOM 1391 C CA . PRO A 1 180 ? -2.169 -1.771 -11.120 1.00 92.31 180 PRO A CA 1
ATOM 1392 C C . PRO A 1 180 ? -3.523 -1.490 -10.452 1.00 92.31 180 PRO A C 1
ATOM 1394 O O . PRO A 1 180 ? -3.941 -0.336 -10.388 1.00 92.31 180 PRO A O 1
ATOM 1397 N N . LYS A 1 181 ? -4.255 -2.525 -10.013 1.00 94.94 181 LYS A N 1
ATOM 1398 C CA . LYS A 1 181 ? -5.542 -2.381 -9.315 1.00 94.94 181 LYS A CA 1
ATOM 1399 C C . LYS A 1 181 ? -5.424 -2.559 -7.803 1.00 94.94 181 LYS A C 1
ATOM 1401 O O . LYS A 1 181 ? -6.450 -2.652 -7.132 1.00 94.94 181 LYS A O 1
ATOM 1406 N N . THR A 1 182 ? -4.209 -2.598 -7.269 1.00 97.00 182 THR A N 1
ATOM 1407 C CA . THR A 1 182 ? -3.958 -2.690 -5.833 1.00 97.00 182 THR A CA 1
ATOM 1408 C C . THR A 1 182 ? -3.185 -1.462 -5.371 1.00 97.00 182 THR A C 1
ATOM 1410 O O . THR A 1 182 ? -2.134 -1.156 -5.920 1.00 97.00 182 THR A O 1
ATOM 1413 N N . LEU A 1 183 ? -3.681 -0.781 -4.338 1.00 97.94 183 LEU A N 1
ATOM 1414 C CA . LEU A 1 183 ? -2.898 0.205 -3.601 1.00 97.94 183 LEU A CA 1
ATOM 1415 C C . LEU A 1 183 ? -1.861 -0.540 -2.757 1.00 97.94 183 LEU A C 1
ATOM 1417 O O . LEU A 1 183 ? -2.228 -1.223 -1.797 1.00 97.94 183 LEU A O 1
ATOM 1421 N N . VAL A 1 184 ? -0.585 -0.416 -3.111 1.00 98.25 184 VAL A N 1
ATOM 1422 C CA . VAL A 1 184 ? 0.517 -1.065 -2.395 1.00 98.25 184 VAL A CA 1
ATOM 1423 C C . VAL A 1 184 ? 1.236 -0.038 -1.529 1.00 98.25 184 VAL A C 1
ATOM 1425 O O . VAL A 1 184 ? 1.796 0.937 -2.016 1.00 98.25 184 VAL A O 1
ATOM 1428 N N . LEU A 1 185 ? 1.235 -0.267 -0.221 1.00 98.50 185 LEU A N 1
ATOM 1429 C CA . LEU A 1 185 ? 1.890 0.568 0.772 1.00 98.50 185 LEU A CA 1
ATOM 1430 C C . LEU A 1 185 ? 3.010 -0.215 1.450 1.00 98.50 185 LEU A C 1
ATOM 1432 O O . LEU A 1 185 ? 2.801 -1.322 1.953 1.00 98.50 185 LEU A O 1
ATOM 1436 N N . TRP A 1 186 ? 4.175 0.418 1.537 1.00 98.38 186 TRP A N 1
ATOM 1437 C CA . TRP A 1 186 ? 5.257 -0.017 2.405 1.00 98.38 186 TRP A CA 1
ATOM 1438 C C . TRP A 1 186 ? 5.459 0.996 3.535 1.00 98.38 186 TRP A C 1
ATOM 1440 O O . TRP A 1 186 ? 5.578 2.196 3.279 1.00 98.38 186 TRP A O 1
ATOM 1450 N N . GLU A 1 187 ? 5.492 0.522 4.778 1.00 98.50 187 GLU A N 1
ATOM 1451 C CA . GLU A 1 187 ? 5.668 1.355 5.968 1.00 98.50 187 GLU A CA 1
ATOM 1452 C C . GLU A 1 187 ? 6.968 0.986 6.695 1.00 98.50 187 GLU A C 1
ATOM 1454 O O . GLU A 1 187 ? 7.129 -0.116 7.223 1.00 98.50 187 GLU A O 1
ATOM 1459 N N . ALA A 1 188 ? 7.900 1.939 6.752 1.00 97.50 188 ALA A N 1
ATOM 1460 C CA . ALA A 1 188 ? 9.040 1.854 7.655 1.00 97.50 188 ALA A CA 1
ATOM 1461 C C . ALA A 1 188 ? 8.574 2.065 9.103 1.00 97.50 188 ALA A C 1
ATOM 1463 O O . ALA A 1 188 ? 7.735 2.930 9.359 1.00 97.50 188 ALA A O 1
ATOM 1464 N N . GLN A 1 189 ? 9.171 1.351 10.064 1.00 96.00 189 GLN A N 1
ATOM 1465 C CA . GLN 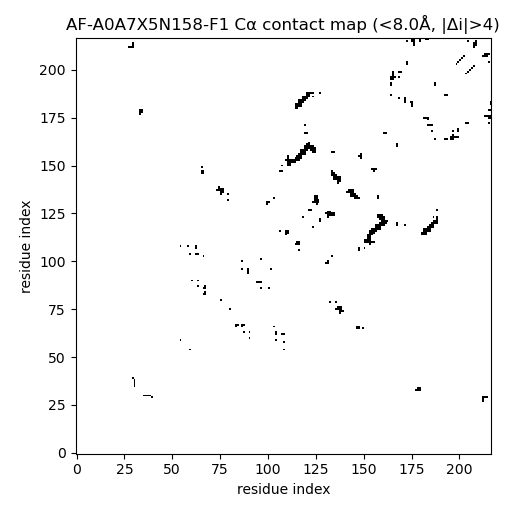A 1 189 ? 8.830 1.525 11.481 1.00 96.00 189 GLN A CA 1
ATOM 1466 C C . GLN A 1 189 ? 9.056 2.977 11.945 1.00 96.00 189 GLN A C 1
ATOM 1468 O O . GLN A 1 189 ? 8.207 3.556 12.623 1.00 96.00 189 GLN A O 1
ATOM 1473 N N . PHE A 1 190 ? 10.183 3.559 11.523 1.00 96.62 190 PHE A N 1
ATOM 1474 C CA . PHE A 1 190 ? 10.503 4.984 11.565 1.00 96.62 190 PHE A CA 1
ATOM 1475 C C . PHE A 1 190 ? 11.119 5.376 10.221 1.00 96.62 190 PHE A C 1
ATOM 1477 O O . PHE A 1 190 ? 11.829 4.575 9.608 1.00 96.62 190 PHE A O 1
ATOM 1484 N N . GLY A 1 191 ? 10.868 6.608 9.769 1.00 96.06 191 GLY A N 1
ATOM 1485 C CA . GLY A 1 191 ? 11.334 7.080 8.460 1.00 96.06 191 GLY A CA 1
ATOM 1486 C C . GLY A 1 191 ? 12.854 7.004 8.289 1.00 96.06 191 GLY A C 1
ATOM 1487 O O . GLY A 1 191 ? 13.332 6.770 7.186 1.00 96.06 191 GLY A O 1
ATOM 1488 N N . ASP A 1 192 ? 13.611 7.117 9.378 1.00 96.88 192 ASP A N 1
ATOM 1489 C CA . ASP A 1 192 ? 15.072 7.051 9.419 1.00 96.88 192 ASP A CA 1
ATOM 1490 C C . ASP A 1 192 ? 15.646 5.735 8.862 1.00 96.88 192 ASP A C 1
ATOM 1492 O O . ASP A 1 192 ? 16.743 5.731 8.302 1.00 96.88 192 ASP A O 1
ATOM 1496 N N . PHE A 1 193 ? 14.906 4.625 8.971 1.00 95.75 193 PHE A N 1
ATOM 1497 C CA . PHE A 1 193 ? 15.368 3.295 8.549 1.00 95.75 193 PHE A CA 1
ATOM 1498 C C . PHE A 1 193 ? 15.250 3.046 7.043 1.00 95.75 193 PHE A C 1
ATOM 1500 O O . PHE A 1 193 ? 15.775 2.059 6.527 1.00 95.75 193 PHE A O 1
ATOM 1507 N N . VAL A 1 194 ? 14.604 3.953 6.305 1.00 96.19 194 VAL A N 1
ATOM 1508 C CA . VAL A 1 194 ? 14.424 3.817 4.854 1.00 96.19 194 VAL A CA 1
ATOM 1509 C C . VAL A 1 194 ? 15.755 3.757 4.091 1.00 96.19 194 VAL A C 1
ATOM 1511 O O . VAL A 1 194 ? 15.831 3.171 3.012 1.00 96.19 194 VAL A O 1
ATOM 1514 N N . ASN A 1 195 ? 16.828 4.306 4.668 1.00 95.62 195 ASN A N 1
ATOM 1515 C CA . ASN A 1 195 ? 18.171 4.279 4.089 1.00 95.62 195 ASN A CA 1
ATOM 1516 C C . ASN A 1 195 ? 18.704 2.849 3.860 1.00 95.62 195 ASN A C 1
ATOM 1518 O O . ASN A 1 195 ? 19.486 2.633 2.933 1.00 95.62 195 ASN A O 1
ATOM 1522 N N . GLY A 1 196 ? 18.235 1.854 4.622 1.00 95.69 196 GLY A N 1
ATOM 1523 C CA . GLY A 1 196 ? 18.540 0.440 4.391 1.00 95.69 196 GLY A CA 1
ATOM 1524 C C . GLY A 1 196 ? 18.055 -0.057 3.025 1.00 95.69 196 GLY A C 1
ATOM 1525 O O . GLY A 1 196 ? 18.623 -0.993 2.468 1.00 95.69 196 GLY A O 1
ATOM 1526 N N . ALA A 1 197 ? 17.054 0.608 2.443 1.00 97.31 197 ALA A N 1
ATOM 1527 C CA . ALA A 1 197 ? 16.494 0.311 1.132 1.00 97.31 197 ALA A CA 1
ATOM 1528 C C . ALA A 1 197 ? 16.874 1.342 0.047 1.00 97.31 197 ALA A C 1
ATOM 1530 O O . ALA A 1 197 ? 16.236 1.387 -1.005 1.00 97.31 197 ALA A O 1
ATOM 1531 N N . GLN A 1 198 ? 17.925 2.148 0.251 1.00 98.19 198 GLN A N 1
ATOM 1532 C CA . GLN A 1 198 ? 18.265 3.269 -0.642 1.00 98.19 198 GLN A CA 1
ATOM 1533 C C . GLN A 1 198 ? 18.443 2.859 -2.111 1.00 98.19 198 GLN A C 1
ATOM 1535 O O . GLN A 1 198 ? 17.977 3.549 -3.011 1.00 98.19 198 GLN A O 1
ATOM 1540 N N . ILE A 1 199 ? 19.054 1.700 -2.374 1.00 98.00 199 ILE A N 1
ATOM 1541 C CA . ILE A 1 199 ? 19.228 1.195 -3.744 1.00 98.00 199 ILE A CA 1
ATOM 1542 C C . ILE A 1 199 ? 17.866 0.945 -4.418 1.00 98.00 199 ILE A C 1
ATOM 1544 O O . ILE A 1 199 ? 17.720 1.231 -5.607 1.00 98.00 199 ILE A O 1
ATOM 1548 N N . MET A 1 200 ? 16.861 0.458 -3.678 1.00 98.06 200 MET A N 1
ATOM 1549 C CA . MET A 1 200 ? 15.505 0.288 -4.214 1.00 98.06 200 MET A CA 1
ATOM 1550 C C . MET A 1 200 ? 14.877 1.636 -4.568 1.00 98.06 200 MET A C 1
ATOM 1552 O O . MET A 1 200 ? 14.264 1.774 -5.627 1.00 98.06 200 MET A O 1
ATOM 1556 N N . ILE A 1 201 ? 15.078 2.649 -3.725 1.00 97.75 201 ILE A N 1
ATOM 1557 C CA . ILE A 1 201 ? 14.590 4.002 -3.995 1.00 97.75 201 ILE A CA 1
ATOM 1558 C C . ILE A 1 201 ? 15.252 4.567 -5.252 1.00 97.75 201 ILE A C 1
ATOM 1560 O O . ILE A 1 201 ? 14.562 4.914 -6.209 1.00 97.75 201 ILE A O 1
ATOM 1564 N N . ASP A 1 202 ? 16.581 4.602 -5.288 1.00 97.56 202 ASP A N 1
ATOM 1565 C C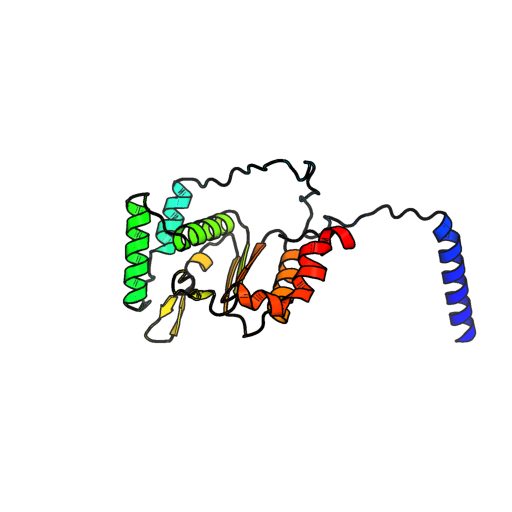A . ASP A 1 202 ? 17.332 5.276 -6.347 1.00 97.56 202 ASP A CA 1
ATOM 1566 C C . ASP A 1 202 ? 17.158 4.578 -7.698 1.00 97.56 202 ASP A C 1
ATOM 1568 O O . ASP A 1 202 ? 16.968 5.221 -8.736 1.00 97.56 202 ASP A O 1
ATOM 1572 N N . GLN A 1 203 ? 17.230 3.244 -7.702 1.00 97.25 203 GLN A N 1
ATOM 1573 C CA . GLN A 1 203 ? 17.298 2.467 -8.934 1.00 97.25 203 GLN A CA 1
ATOM 1574 C C . GLN A 1 203 ? 15.939 1.995 -9.441 1.00 97.25 203 GLN A C 1
ATOM 1576 O O . GLN A 1 203 ? 15.868 1.609 -10.605 1.00 97.25 203 GLN A O 1
ATOM 1581 N N . PHE A 1 204 ? 14.876 2.047 -8.639 1.00 96.81 204 PHE A N 1
ATOM 1582 C CA . PHE A 1 204 ? 13.565 1.547 -9.053 1.00 96.81 204 PHE A CA 1
ATOM 1583 C C . PHE A 1 204 ? 12.455 2.568 -8.829 1.00 96.81 204 PHE A C 1
ATOM 1585 O O . PHE A 1 204 ? 11.828 2.977 -9.803 1.00 96.81 204 PHE A O 1
ATOM 1592 N N . ILE A 1 205 ? 12.240 3.033 -7.598 1.00 96.56 205 ILE A N 1
ATOM 1593 C CA . ILE A 1 205 ? 11.121 3.942 -7.292 1.00 96.56 205 ILE A CA 1
ATOM 1594 C C . ILE A 1 205 ? 11.308 5.294 -7.993 1.00 96.56 205 ILE A C 1
ATOM 1596 O O . ILE A 1 205 ? 10.420 5.755 -8.700 1.00 96.56 205 ILE A O 1
ATOM 1600 N N . ALA A 1 206 ? 12.484 5.910 -7.859 1.00 96.62 206 ALA A N 1
ATOM 1601 C CA . ALA A 1 206 ? 12.750 7.244 -8.394 1.00 96.62 206 ALA A CA 1
ATOM 1602 C C . ALA A 1 206 ? 13.002 7.269 -9.912 1.00 96.62 206 ALA A C 1
ATOM 1604 O O . ALA A 1 206 ? 12.878 8.319 -10.538 1.00 96.62 206 ALA A O 1
ATOM 1605 N N . SER A 1 207 ? 13.408 6.142 -10.511 1.00 94.62 207 SER A N 1
ATOM 1606 C CA . SER A 1 207 ? 13.924 6.118 -11.890 1.00 94.62 207 SER A CA 1
ATOM 1607 C C . SER A 1 207 ? 13.353 5.017 -12.787 1.00 94.62 207 SER A C 1
ATOM 1609 O O . SER A 1 207 ? 13.690 4.971 -13.972 1.00 94.62 207 SER A O 1
ATOM 1611 N N . GLY A 1 208 ? 12.488 4.140 -12.274 1.00 93.38 208 GLY A N 1
ATOM 1612 C CA . GLY A 1 208 ? 11.970 2.989 -13.018 1.00 93.38 208 GLY A CA 1
ATOM 1613 C C . GLY A 1 208 ? 11.115 3.374 -14.225 1.00 93.38 208 GLY A C 1
ATOM 1614 O O . GLY A 1 208 ? 11.274 2.793 -15.301 1.00 93.38 208 GLY A O 1
ATOM 1615 N N . GLU A 1 209 ? 10.282 4.406 -14.088 1.00 91.38 209 GLU A N 1
ATOM 1616 C CA . GLU A 1 209 ? 9.480 4.926 -15.200 1.00 91.38 209 GLU A CA 1
ATOM 1617 C C . GLU A 1 209 ? 10.375 5.505 -16.304 1.00 91.38 209 GLU A C 1
ATOM 1619 O O . GLU A 1 209 ? 10.254 5.122 -17.465 1.00 91.38 209 GLU A O 1
ATOM 1624 N N . ALA A 1 210 ? 11.337 6.357 -15.943 1.00 90.00 210 ALA A N 1
ATOM 1625 C CA . ALA A 1 210 ? 12.222 7.009 -16.907 1.00 90.00 210 ALA A CA 1
ATOM 1626 C C . ALA A 1 210 ? 13.153 6.024 -17.636 1.00 90.00 210 ALA A C 1
ATOM 1628 O O . ALA A 1 210 ? 13.424 6.192 -18.823 1.00 90.00 210 ALA A O 1
ATOM 1629 N N . LYS A 1 211 ? 13.654 4.998 -16.937 1.00 90.88 211 LYS A N 1
ATOM 1630 C CA . LYS A 1 211 ? 14.600 4.027 -17.511 1.00 90.88 211 LYS A CA 1
ATOM 1631 C C . LYS A 1 211 ? 13.918 2.926 -18.311 1.00 90.88 211 LYS A C 1
ATOM 1633 O O . LYS A 1 211 ? 14.476 2.470 -19.306 1.00 90.88 211 LYS A O 1
ATOM 1638 N N . TRP A 1 212 ? 12.757 2.461 -17.856 1.00 90.69 212 TRP A N 1
ATOM 1639 C CA . TRP A 1 212 ? 12.158 1.217 -18.349 1.00 90.69 212 TRP A CA 1
ATOM 1640 C C . TRP A 1 212 ? 10.686 1.344 -18.735 1.00 90.69 212 TRP A C 1
ATOM 1642 O O . TRP A 1 212 ? 10.064 0.327 -19.040 1.00 90.69 212 TRP A O 1
ATOM 1652 N N . LEU A 1 213 ? 10.126 2.559 -18.728 1.00 87.75 213 LEU A N 1
ATOM 1653 C CA . LEU A 1 213 ? 8.711 2.825 -19.015 1.00 87.75 213 LEU A CA 1
ATOM 1654 C C . LEU A 1 213 ? 7.785 1.987 -18.124 1.00 87.75 213 LEU A C 1
ATOM 1656 O O . LEU A 1 213 ? 6.778 1.440 -18.569 1.00 87.75 213 LEU A O 1
ATOM 1660 N N . ARG A 1 214 ? 8.172 1.827 -16.854 1.00 88.88 214 ARG A N 1
ATOM 1661 C CA . ARG A 1 214 ? 7.418 1.076 -15.851 1.00 88.88 214 ARG A CA 1
ATOM 1662 C C . ARG A 1 214 ? 6.737 2.030 -14.884 1.00 88.88 214 ARG A C 1
ATOM 1664 O O . ARG A 1 214 ? 7.406 2.655 -14.067 1.00 88.88 214 ARG A O 1
ATOM 1671 N N . ALA A 1 215 ? 5.416 2.123 -14.998 1.00 90.38 215 ALA A N 1
ATOM 1672 C CA . ALA A 1 215 ? 4.589 2.785 -14.001 1.00 90.38 215 ALA A CA 1
ATOM 1673 C C . ALA A 1 215 ? 4.538 1.946 -12.711 1.00 90.38 215 ALA A C 1
ATOM 1675 O O . ALA A 1 215 ? 4.602 0.715 -12.751 1.00 90.38 215 ALA A O 1
ATOM 1676 N N . ASN A 1 216 ? 4.467 2.625 -11.570 1.00 92.25 216 ASN A N 1
ATOM 1677 C CA . ASN A 1 216 ? 4.409 2.038 -10.234 1.00 92.25 216 ASN A CA 1
ATOM 1678 C C . ASN A 1 216 ? 3.722 3.062 -9.319 1.00 92.25 216 ASN A C 1
ATOM 1680 O O . ASN A 1 216 ? 4.078 4.241 -9.385 1.00 92.25 216 ASN A O 1
ATOM 1684 N N . GLY A 1 217 ? 2.720 2.645 -8.549 1.00 83.88 217 GLY A N 1
ATOM 1685 C CA . GLY A 1 217 ? 1.882 3.532 -7.740 1.00 83.88 217 GLY A CA 1
ATOM 1686 C C . GLY A 1 217 ? 1.407 2.867 -6.465 1.00 83.88 217 GLY A C 1
ATOM 1687 O O . GLY A 1 217 ? 1.485 1.620 -6.397 1.00 83.88 217 GLY A O 1
#

Organism: Xanthomonas perforans (NCBI:txid442694)

Mean predicted aligned error: 5.5 Å

Foldseek 3Di:
DVVVVVVVVVVVVVVVVVVVVVDDPPDQPQQPDLNPPDDDDPDDPPDDDDDPLDDDPVLLLVLLCLQQDDDPPFAFDPVVPVLSVVSNVCSVVVDDDDPLSVVSSSQLVLQLVQFEEAEEEAVQCCALVSNHVQWTAGPPPRDIDGSSCPRPRYHYHHYNDPPAQQVRLVVLQVVQQVHVRYHGHYDYSDPVCNVSNVCCCVVPVVCVCVPRSTDGD

InterPro domains:
  IPR005475 Transketolase-like, pyrimidine-binding domain [PF02779] (97-214)
  IPR011603 2-oxoglutarate dehydrogenase E1 component [PTHR23152] (2-217)
  IPR029061 Thiamin diphosphate-binding fold [SSF52518] (81-212)

Radius of gyration: 23.95 Å; Cα contacts (8 Å, |Δi|>4): 251; chains: 1; bounding box: 54×52×68 Å

Secondary structure (DSSP, 8-state):
-HHHHHHHHHHHHHHHHHHHTT-------SS-GGGBTB----S-TTS------PPPHHHHHHHHHHHH-PPTT----HHHHHHHHHHHHHHHHT----HHHHHHHHHHHHHHTT-EEEEEETTTTT-TTS----SEE-TTT--EE-GGGG-TTS-EEEEE--S-HHHHHHHHHHHHHH-TTEEEEEE-SSGGGGGGGHHHIIIIITTHHHHH-----